Protein AF-A0A927XHZ3-F1 (afdb_monomer_lite)

Foldseek 3Di:
DDDDDDDDDPDCPCVPPDPPCSVVVVVVVVVVVVVVVVVVVVVVVVVVVVVVVVVVVVVVVVVVVVVVVVVVVVVVVVVVVVVVVVVVVVVVVVVVVVVVVVVVVVVVVVLVVLLVVLLLVLLVLLLVCVVPVVRDRDPVVSCVSSVPPDLVRNLVSNLVCCVPPPDAQDDGPNDHDHPVSSVSSNVVSVPPD

pLDDT: mean 86.85, std 10.17, range [47.56, 97.88]

Structure (mmCIF, N/CA/C/O backbone):
data_AF-A0A927XHZ3-F1
#
_entry.id   AF-A0A927XHZ3-F1
#
loop_
_atom_site.group_PDB
_atom_site.id
_atom_site.type_symbol
_atom_site.label_atom_id
_atom_site.label_alt_id
_atom_site.label_comp_id
_atom_site.label_asym_id
_atom_site.label_entity_id
_atom_site.label_seq_id
_atom_site.pdbx_PDB_ins_code
_atom_site.Cartn_x
_atom_site.Cartn_y
_atom_site.Cartn_z
_atom_site.occupancy
_atom_site.B_iso_or_equiv
_atom_site.auth_seq_id
_atom_site.auth_comp_id
_atom_site.auth_asym_id
_atom_site.auth_atom_id
_atom_site.pdbx_PDB_model_num
ATOM 1 N N . MET A 1 1 ? -35.228 -15.011 84.799 1.00 47.56 1 MET A N 1
ATOM 2 C CA . MET A 1 1 ? -35.648 -13.655 85.213 1.00 47.56 1 MET A CA 1
ATOM 3 C C . MET A 1 1 ? -36.237 -12.961 84.002 1.00 47.56 1 MET A C 1
ATOM 5 O O . MET A 1 1 ? -35.506 -12.732 83.046 1.00 47.56 1 MET A O 1
ATOM 9 N N . GLU A 1 2 ? -37.538 -12.682 84.014 1.00 53.16 2 GLU A N 1
ATOM 10 C CA . GLU A 1 2 ? -38.159 -11.828 82.998 1.00 53.16 2 GLU A CA 1
ATOM 11 C C . GLU A 1 2 ? -37.759 -10.372 83.256 1.00 53.16 2 GLU A C 1
ATOM 13 O O . GLU A 1 2 ? -37.825 -9.890 84.388 1.00 53.16 2 GLU A O 1
ATOM 18 N N . LYS A 1 3 ? -37.294 -9.673 82.216 1.00 71.00 3 LYS A N 1
ATOM 19 C CA . LYS A 1 3 ? -37.026 -8.235 82.298 1.00 71.00 3 LYS A CA 1
ATOM 20 C C . LYS A 1 3 ? -38.352 -7.489 82.167 1.00 71.00 3 LYS A C 1
ATOM 22 O O . LYS A 1 3 ? -39.050 -7.652 81.170 1.00 71.00 3 LYS A O 1
ATOM 27 N N . ILE A 1 4 ? -38.679 -6.674 83.164 1.00 67.12 4 ILE A N 1
ATOM 28 C CA . ILE A 1 4 ? -39.872 -5.823 83.156 1.00 67.12 4 ILE A CA 1
ATOM 29 C C . ILE A 1 4 ? -39.502 -4.485 82.518 1.00 67.12 4 ILE A C 1
ATOM 31 O O . ILE A 1 4 ? -38.544 -3.833 82.935 1.00 67.12 4 ILE A O 1
ATOM 35 N N . TYR A 1 5 ? -40.276 -4.078 81.516 1.00 71.31 5 TYR A N 1
ATOM 36 C CA . TYR A 1 5 ? -40.116 -2.808 80.818 1.00 71.31 5 TYR A CA 1
ATOM 37 C C . TYR A 1 5 ? -41.365 -1.957 81.034 1.00 71.31 5 TYR A C 1
ATOM 39 O O . TYR A 1 5 ? -42.481 -2.420 80.807 1.00 71.31 5 TYR A O 1
ATOM 47 N N . ASN A 1 6 ? -41.169 -0.714 81.472 1.00 74.31 6 ASN A N 1
ATOM 48 C CA . ASN A 1 6 ? -42.251 0.224 81.744 1.00 74.31 6 ASN A CA 1
ATOM 49 C C . ASN A 1 6 ? -42.345 1.247 80.614 1.00 74.31 6 ASN A C 1
ATOM 51 O O . ASN A 1 6 ? -41.350 1.879 80.260 1.00 74.31 6 ASN A O 1
ATOM 55 N N . PHE A 1 7 ? -43.551 1.441 80.089 1.00 70.38 7 PHE A N 1
ATOM 56 C CA . PHE A 1 7 ? -43.842 2.429 79.055 1.00 70.38 7 PHE A CA 1
ATOM 57 C C . PHE A 1 7 ? -44.763 3.499 79.629 1.00 70.38 7 PHE A C 1
ATOM 59 O O . PHE A 1 7 ? -45.698 3.189 80.368 1.00 70.38 7 PHE A O 1
ATOM 66 N N . ARG A 1 8 ? -44.491 4.763 79.298 1.00 70.19 8 ARG A N 1
ATOM 67 C CA . ARG A 1 8 ? -45.332 5.893 79.694 1.00 70.19 8 ARG A CA 1
ATOM 68 C C . ARG A 1 8 ? -46.129 6.343 78.482 1.00 70.19 8 ARG A C 1
ATOM 70 O O . ARG A 1 8 ? -45.547 6.816 77.509 1.00 70.19 8 ARG A O 1
ATOM 77 N N . ASP A 1 9 ? -47.439 6.173 78.554 1.00 69.06 9 ASP A N 1
ATOM 78 C CA . ASP A 1 9 ? -48.358 6.775 77.599 1.00 69.06 9 ASP A CA 1
ATOM 79 C C . ASP A 1 9 ? -48.443 8.278 77.885 1.00 69.06 9 ASP A C 1
ATOM 81 O O . ASP A 1 9 ? -48.529 8.685 79.044 1.00 69.06 9 ASP A O 1
ATOM 85 N N . LYS A 1 10 ? -48.323 9.102 76.846 1.00 64.88 10 LYS A N 1
ATOM 86 C CA . LYS A 1 10 ? -48.385 10.564 76.970 1.00 64.88 10 LYS A CA 1
ATOM 87 C C . LYS A 1 10 ? -49.771 11.126 76.653 1.00 64.88 10 LYS A C 1
ATOM 89 O O . LYS A 1 10 ? -50.009 12.270 77.018 1.00 64.88 10 LYS A O 1
ATOM 94 N N . ASN A 1 11 ? -50.644 10.355 75.997 1.00 66.56 11 ASN A N 1
ATOM 95 C CA . ASN A 1 11 ? -51.894 10.852 75.409 1.00 66.56 11 ASN A CA 1
ATOM 96 C C . ASN A 1 11 ? -53.112 9.961 75.728 1.00 66.56 11 ASN A C 1
ATOM 98 O O . ASN A 1 11 ? -54.070 9.970 74.960 1.00 66.56 11 ASN A O 1
ATOM 102 N N . ASP A 1 12 ? -53.060 9.150 76.790 1.00 66.62 12 ASP A N 1
ATOM 103 C CA . ASP A 1 12 ? -54.148 8.238 77.195 1.00 66.62 12 ASP A CA 1
ATOM 104 C C . ASP A 1 12 ? -54.653 7.297 76.073 1.00 66.62 12 ASP A C 1
ATOM 106 O O . ASP A 1 12 ? -55.757 6.750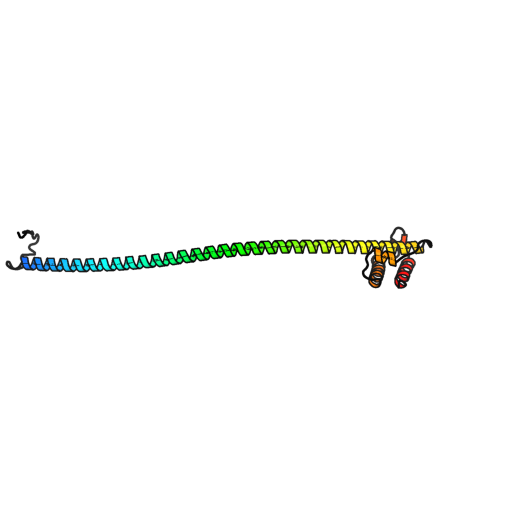 76.113 1.00 66.62 12 ASP A O 1
ATOM 110 N N . LEU A 1 13 ? -53.804 7.030 75.074 1.00 64.06 13 LEU A N 1
ATOM 111 C CA . LEU A 1 13 ? -54.074 6.142 73.939 1.00 64.06 13 LEU A CA 1
ATOM 112 C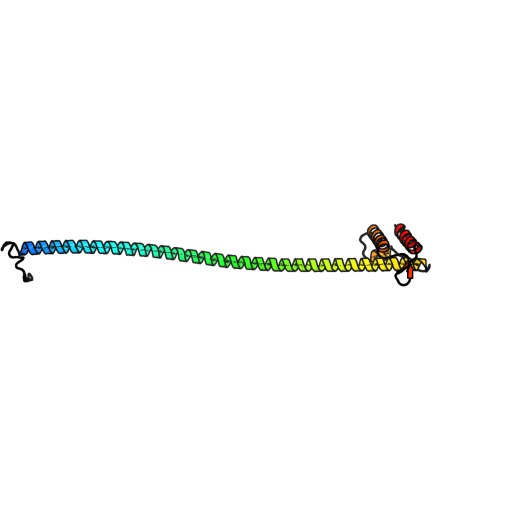 C . LEU A 1 13 ? -54.411 4.714 74.387 1.00 64.06 13 LEU A C 1
ATOM 114 O O . LEU A 1 13 ? -55.167 4.002 73.727 1.00 64.06 13 LEU A O 1
ATOM 118 N N . LEU A 1 14 ? -53.860 4.288 75.521 1.00 65.44 14 LEU A N 1
ATOM 119 C CA . LEU A 1 14 ? -54.095 2.981 76.116 1.00 65.44 14 LEU A CA 1
ATOM 120 C C . LEU A 1 14 ? -55.361 2.931 76.981 1.00 65.44 14 LEU A C 1
ATOM 122 O O . LEU A 1 14 ? -55.684 1.846 77.461 1.00 65.44 14 LEU A O 1
ATOM 126 N N . GLU A 1 15 ? -56.079 4.032 77.231 1.00 65.19 15 GLU A N 1
ATOM 127 C CA . GLU A 1 15 ? -57.334 3.996 78.008 1.00 65.19 15 GLU A CA 1
ATOM 128 C C . GLU A 1 15 ? -58.439 3.200 77.306 1.00 65.19 15 GLU A C 1
ATOM 130 O O . GLU A 1 15 ? -59.254 2.568 77.973 1.00 65.19 15 GLU A O 1
ATOM 135 N N . HIS A 1 16 ? -58.409 3.159 75.972 1.00 63.72 16 HIS A N 1
ATOM 136 C CA . HIS A 1 16 ? -59.427 2.514 75.138 1.00 63.72 16 HIS A CA 1
ATOM 137 C C . HIS A 1 16 ? -59.199 1.000 74.969 1.00 63.72 16 HIS A C 1
ATOM 139 O O . HIS A 1 16 ? -60.038 0.297 74.410 1.00 63.72 16 HIS A O 1
ATOM 145 N N . ILE A 1 17 ? -58.062 0.485 75.449 1.00 66.38 17 ILE A N 1
ATOM 146 C CA . ILE A 1 17 ? -57.703 -0.933 75.388 1.00 66.38 17 ILE A CA 1
ATOM 147 C C . ILE A 1 17 ? -57.951 -1.519 76.779 1.00 66.38 17 ILE A C 1
ATOM 149 O O . ILE A 1 17 ? -57.349 -1.098 77.759 1.00 66.38 17 ILE A O 1
ATOM 153 N N . ASP A 1 18 ? -58.873 -2.465 76.892 1.00 60.59 18 ASP A N 1
ATOM 154 C CA . ASP A 1 18 ? -59.422 -2.930 78.169 1.00 60.59 18 ASP A CA 1
ATOM 155 C C . ASP A 1 18 ? -58.355 -3.408 79.190 1.00 60.59 18 ASP A C 1
ATOM 157 O O . ASP A 1 18 ? -57.335 -4.013 78.829 1.00 60.59 18 ASP A O 1
ATOM 161 N N . LYS A 1 19 ? -58.586 -3.148 80.489 1.00 60.03 19 LYS A N 1
ATOM 162 C CA . LYS A 1 19 ? -57.584 -3.201 81.586 1.00 60.03 19 LYS A CA 1
ATOM 163 C C . LYS A 1 19 ? -56.891 -4.563 81.795 1.00 60.03 19 LYS A C 1
ATOM 165 O O . LYS A 1 19 ? -55.874 -4.605 82.480 1.00 60.03 19 LYS A O 1
ATOM 170 N N . GLY A 1 20 ? -57.380 -5.649 81.193 1.00 60.47 20 GLY A N 1
ATOM 171 C CA . GLY A 1 20 ? -56.795 -6.997 81.286 1.00 60.47 20 GLY A CA 1
ATOM 172 C C . GLY A 1 20 ? -56.027 -7.494 80.051 1.00 60.47 20 GLY A C 1
ATOM 173 O O . GLY A 1 20 ? -55.378 -8.532 80.139 1.00 60.47 20 GLY A O 1
ATOM 174 N N . LYS A 1 21 ? -56.080 -6.793 78.905 1.00 68.00 21 LYS A N 1
ATOM 175 C CA . LYS A 1 21 ? -55.494 -7.263 77.623 1.00 68.00 21 LYS A CA 1
ATOM 176 C C . LYS A 1 21 ? -54.435 -6.329 77.017 1.00 68.00 21 LYS A C 1
ATOM 178 O O . LYS A 1 21 ? -53.876 -6.630 75.966 1.00 68.00 21 LYS A O 1
ATOM 183 N N . LYS A 1 22 ? -54.098 -5.218 77.684 1.00 74.88 22 LYS A N 1
ATOM 184 C CA . LYS A 1 22 ? -53.125 -4.219 77.185 1.00 74.88 22 LYS A CA 1
ATOM 185 C C . LYS A 1 22 ? -51.764 -4.820 76.826 1.00 74.88 22 LYS A C 1
ATOM 187 O O . LYS A 1 22 ? -51.224 -4.524 75.767 1.00 74.88 22 LYS A O 1
ATOM 192 N N . SER A 1 23 ? -51.214 -5.684 77.680 1.00 75.12 23 SER A N 1
ATOM 193 C CA . SER A 1 23 ? -49.895 -6.284 77.443 1.00 75.12 23 SER A CA 1
ATOM 194 C C . SER A 1 23 ? -49.880 -7.278 76.281 1.00 75.12 23 SER A C 1
ATOM 196 O O . SER A 1 23 ? -48.875 -7.337 75.578 1.00 75.12 23 SER A O 1
ATOM 198 N N . SER A 1 24 ? -50.959 -8.041 76.057 1.00 78.62 24 SER A N 1
ATOM 199 C CA . SER A 1 24 ? -51.039 -8.938 74.895 1.00 78.62 24 SER A CA 1
ATOM 200 C C . SER A 1 24 ? -51.196 -8.136 73.607 1.00 78.62 24 SER A C 1
ATOM 202 O O . SER A 1 24 ? -50.471 -8.386 72.655 1.00 78.62 24 SER A O 1
ATOM 204 N N . TYR A 1 25 ? -52.036 -7.098 73.621 1.00 81.38 25 TYR A N 1
ATOM 205 C CA . TYR A 1 25 ? -52.216 -6.207 72.477 1.00 81.38 25 TYR A CA 1
ATOM 206 C C . TYR A 1 25 ? -50.916 -5.497 72.074 1.00 81.38 25 TYR A C 1
ATOM 208 O O . TYR A 1 25 ? -50.540 -5.496 70.906 1.00 81.38 25 TYR A O 1
ATOM 216 N N . ILE A 1 26 ? -50.188 -4.918 73.038 1.00 80.00 26 ILE A N 1
ATOM 217 C CA . ILE A 1 26 ? -48.908 -4.245 72.761 1.00 80.00 26 ILE A CA 1
ATOM 218 C C . ILE A 1 26 ? -47.878 -5.244 72.219 1.00 80.00 26 ILE A C 1
ATOM 220 O O . ILE A 1 26 ? -47.123 -4.904 71.311 1.00 80.00 26 ILE A O 1
ATOM 224 N N . ARG A 1 27 ? -47.853 -6.474 72.748 1.00 82.56 27 ARG A N 1
ATOM 225 C CA . ARG A 1 27 ? -46.970 -7.536 72.255 1.00 82.56 27 ARG A CA 1
ATOM 226 C C . ARG A 1 27 ? -47.283 -7.887 70.802 1.00 82.56 27 ARG A C 1
ATOM 228 O O . ARG A 1 27 ? -46.377 -7.823 69.981 1.00 82.56 27 ARG A O 1
ATOM 235 N N . GLU A 1 28 ? -48.544 -8.165 70.482 1.00 84.75 28 GLU A N 1
ATOM 236 C CA . GLU A 1 28 ? -48.985 -8.488 69.117 1.00 84.75 28 GLU A CA 1
ATOM 237 C C . GLU A 1 28 ? -48.708 -7.333 68.143 1.00 84.75 28 GLU A C 1
ATOM 239 O O . GLU A 1 28 ? -48.239 -7.553 67.026 1.00 84.75 28 GLU A O 1
ATOM 244 N N . ALA A 1 29 ? -48.921 -6.084 68.569 1.00 85.19 29 ALA A N 1
ATOM 245 C CA . ALA A 1 29 ? -48.623 -4.906 67.759 1.00 85.19 29 ALA A CA 1
ATOM 246 C C . ALA A 1 29 ? -47.115 -4.749 67.486 1.00 85.19 29 ALA A C 1
ATOM 248 O O . ALA A 1 29 ? -46.720 -4.450 66.357 1.00 85.19 29 ALA A O 1
ATOM 249 N N . LEU A 1 30 ? -46.265 -4.970 68.496 1.00 86.69 30 LEU A N 1
ATOM 250 C CA . LEU A 1 30 ? -44.808 -4.940 68.343 1.00 86.69 30 LEU A CA 1
ATOM 251 C C . LEU A 1 30 ? -44.309 -6.081 67.456 1.00 86.69 30 LEU A C 1
ATOM 253 O O . LEU A 1 30 ? -43.493 -5.836 66.571 1.00 86.69 30 LEU A O 1
ATOM 257 N N . GLU A 1 31 ? -44.804 -7.302 67.658 1.00 91.94 31 GLU A N 1
ATOM 258 C CA . GLU A 1 31 ? -44.484 -8.461 66.819 1.00 91.94 31 GLU A CA 1
ATOM 259 C C . GLU A 1 31 ? -44.860 -8.189 65.360 1.00 91.94 31 GLU A C 1
ATOM 261 O O . GLU A 1 31 ? -44.012 -8.308 64.476 1.00 91.94 31 GLU A O 1
ATOM 266 N N . THR A 1 32 ? -46.076 -7.691 65.120 1.00 91.88 32 THR A N 1
ATOM 267 C CA . THR A 1 32 ? -46.553 -7.322 63.781 1.00 91.88 32 THR A CA 1
ATOM 268 C C . THR A 1 32 ? -45.674 -6.244 63.148 1.00 91.88 32 THR A C 1
ATOM 270 O O . THR A 1 32 ? -45.263 -6.369 61.993 1.00 91.88 32 THR A O 1
ATOM 273 N N . LYS A 1 33 ? -45.336 -5.180 63.889 1.00 93.00 33 LYS A N 1
ATOM 274 C CA . LYS A 1 33 ? -44.483 -4.102 63.371 1.00 93.00 33 LYS A CA 1
ATOM 275 C C . LYS A 1 33 ? -43.074 -4.602 63.049 1.00 93.00 33 LYS A C 1
ATOM 277 O O . LYS A 1 33 ? -42.549 -4.282 61.985 1.00 93.00 33 LYS A O 1
ATOM 282 N N . LEU A 1 34 ? -42.490 -5.422 63.922 1.00 94.56 34 LEU A N 1
ATOM 283 C CA . LEU A 1 34 ? -41.180 -6.033 63.699 1.00 94.56 34 LEU A CA 1
ATOM 284 C C . LEU A 1 34 ? -41.187 -6.962 62.483 1.00 94.56 34 LEU A C 1
ATOM 286 O O . LEU A 1 34 ? -40.215 -6.975 61.730 1.00 94.56 34 LEU A O 1
ATOM 290 N N . GLU A 1 35 ? -42.256 -7.726 62.260 1.00 94.56 35 GLU A N 1
ATOM 291 C CA . GLU A 1 35 ? -42.398 -8.542 61.053 1.00 94.56 35 GLU A CA 1
ATOM 292 C C . GLU A 1 35 ? -42.499 -7.696 59.784 1.00 94.56 35 GLU A C 1
ATOM 294 O O . GLU A 1 35 ? -41.828 -8.001 58.795 1.00 94.56 35 GLU A O 1
ATOM 299 N N . ILE A 1 36 ? -43.301 -6.626 59.807 1.00 94.75 36 ILE A N 1
ATOM 300 C CA . ILE A 1 36 ? -43.423 -5.690 58.682 1.00 94.75 36 ILE A CA 1
ATOM 301 C C . ILE A 1 36 ? -42.057 -5.074 58.361 1.00 94.75 36 ILE A C 1
ATOM 303 O O . ILE A 1 36 ? -41.637 -5.089 57.204 1.00 94.75 36 ILE A O 1
ATOM 307 N N . ASP A 1 37 ? -41.333 -4.594 59.373 1.00 94.75 37 ASP A N 1
ATOM 308 C CA . ASP A 1 37 ? -40.029 -3.952 59.187 1.00 94.75 37 ASP A CA 1
ATOM 309 C C . ASP A 1 37 ? -38.966 -4.947 58.702 1.00 94.75 37 ASP A C 1
ATOM 311 O O . ASP A 1 37 ? -38.180 -4.622 57.810 1.00 94.75 37 ASP A O 1
ATOM 315 N N . LYS A 1 38 ? -38.977 -6.190 59.204 1.00 96.12 38 LYS A N 1
ATOM 316 C CA . LYS A 1 38 ? -38.111 -7.270 58.697 1.00 96.12 38 LYS A CA 1
ATOM 317 C C . LYS A 1 38 ? -38.381 -7.571 57.225 1.00 96.12 38 LYS A C 1
ATOM 319 O O . LYS A 1 38 ? -37.432 -7.677 56.450 1.00 96.12 38 LYS A O 1
ATOM 324 N N . LYS A 1 39 ? -39.653 -7.691 56.826 1.00 95.44 39 LYS A N 1
ATOM 325 C CA . LYS A 1 39 ? -40.042 -7.933 55.424 1.00 95.44 39 LYS A CA 1
ATOM 326 C C . LYS A 1 39 ? -39.630 -6.768 54.522 1.00 95.44 39 LYS A C 1
ATOM 328 O O . LYS A 1 39 ? -39.073 -6.995 53.447 1.00 95.44 39 LYS A O 1
ATOM 333 N N . ALA A 1 40 ? -39.841 -5.532 54.973 1.00 94.19 40 ALA A N 1
ATOM 334 C CA . ALA A 1 40 ? -39.425 -4.336 54.245 1.00 94.19 40 ALA A CA 1
ATOM 335 C C . ALA A 1 40 ? -37.899 -4.280 54.072 1.00 94.19 40 ALA A C 1
ATOM 337 O O . ALA A 1 40 ? -37.411 -4.037 52.968 1.00 94.19 40 ALA A O 1
ATOM 338 N N . TYR A 1 41 ? -37.140 -4.567 55.133 1.00 95.06 41 TYR A N 1
ATOM 339 C CA . TYR A 1 41 ? -35.680 -4.609 55.080 1.00 95.06 41 TYR A CA 1
ATOM 340 C C . TYR A 1 41 ? -35.165 -5.702 54.135 1.00 95.06 41 TYR A C 1
ATOM 342 O O . TYR A 1 41 ? -34.304 -5.425 53.302 1.00 95.06 41 TYR A O 1
ATOM 350 N N . ALA A 1 42 ? -35.723 -6.916 54.204 1.00 95.50 42 ALA A N 1
ATOM 351 C CA . ALA A 1 42 ? -35.366 -8.010 53.300 1.00 95.50 42 ALA A CA 1
ATOM 352 C C . ALA A 1 42 ? -35.610 -7.636 51.828 1.00 95.50 42 ALA A C 1
ATOM 354 O O . ALA A 1 42 ? -34.724 -7.824 50.997 1.00 95.50 42 ALA A O 1
ATOM 355 N N . SER A 1 43 ? -36.752 -7.006 51.535 1.00 95.19 43 SER A N 1
ATOM 356 C CA . SER A 1 43 ? -37.093 -6.541 50.181 1.00 95.19 43 SER A CA 1
ATOM 357 C C . SER A 1 43 ? -36.092 -5.499 49.664 1.00 95.19 43 SER A C 1
ATOM 359 O O . SER A 1 43 ? -35.650 -5.554 48.519 1.00 95.19 43 SER A O 1
ATOM 361 N N . GLN A 1 44 ? -35.674 -4.552 50.512 1.00 96.25 44 GLN A N 1
ATOM 362 C CA . GLN A 1 44 ? -34.645 -3.573 50.139 1.00 96.25 44 GLN A CA 1
ATOM 363 C C . GLN A 1 44 ? -33.286 -4.231 49.879 1.00 96.25 44 GLN A C 1
ATOM 365 O O . GLN A 1 44 ? -32.544 -3.796 48.995 1.00 96.25 44 GLN A O 1
ATOM 370 N N . LEU A 1 45 ? -32.941 -5.251 50.662 1.00 96.31 45 LEU A N 1
ATOM 371 C CA . LEU A 1 45 ? -31.676 -5.966 50.539 1.00 96.31 45 LEU A CA 1
ATOM 372 C C . LEU A 1 45 ? -31.627 -6.786 49.244 1.00 96.31 45 LEU A C 1
ATOM 374 O O . LEU A 1 45 ? -30.601 -6.789 48.565 1.00 96.31 45 LEU A O 1
ATOM 378 N N . GLU A 1 46 ? -32.751 -7.386 48.858 1.00 96.81 46 GLU A N 1
ATOM 379 C CA . GLU A 1 46 ? -32.922 -8.084 47.583 1.00 96.81 46 GLU A CA 1
ATOM 380 C C . GLU A 1 46 ? -32.748 -7.137 46.388 1.00 96.81 46 GLU A C 1
ATOM 382 O O . GLU A 1 46 ? -31.926 -7.403 45.511 1.00 96.81 46 GLU A O 1
ATOM 387 N N . ILE A 1 47 ? -33.410 -5.972 46.400 1.00 96.25 47 ILE A N 1
ATOM 388 C CA . ILE A 1 47 ? -33.250 -4.951 45.348 1.00 96.25 47 ILE A CA 1
ATOM 389 C C . ILE A 1 47 ? -31.782 -4.527 45.220 1.00 96.25 47 ILE A C 1
ATOM 391 O O . ILE A 1 47 ? -31.237 -4.477 44.116 1.00 96.25 47 ILE A O 1
ATOM 395 N N . LYS A 1 48 ? -31.112 -4.245 46.344 1.00 96.75 48 LYS A N 1
ATOM 396 C CA . LYS A 1 48 ? -29.689 -3.875 46.340 1.00 96.75 48 LYS A CA 1
ATOM 397 C C . LYS A 1 48 ? -28.809 -4.998 45.792 1.00 96.75 48 LYS A C 1
ATOM 399 O O . LYS A 1 48 ? -27.894 -4.719 45.023 1.00 96.75 48 LYS A O 1
ATOM 404 N N . SER A 1 49 ? -29.090 -6.250 46.150 1.00 97.00 49 SER A N 1
ATOM 405 C CA . SER A 1 49 ? -28.366 -7.415 45.633 1.00 97.00 49 SER A CA 1
ATOM 406 C C . SER A 1 49 ? -28.515 -7.543 44.113 1.00 97.00 49 SER A C 1
ATOM 408 O O . SER A 1 49 ? -27.516 -7.714 43.412 1.00 97.00 49 SER A O 1
ATOM 410 N N . GLN A 1 50 ? -29.731 -7.355 43.592 1.00 96.88 50 GLN A N 1
ATOM 411 C CA . GLN A 1 50 ? -30.007 -7.360 42.155 1.00 96.88 50 GLN A CA 1
ATOM 412 C C . GLN A 1 50 ? -29.222 -6.261 41.424 1.00 96.88 50 GLN A C 1
ATOM 414 O O . GLN A 1 50 ? -28.610 -6.515 40.388 1.00 96.88 50 GLN A O 1
ATOM 419 N N . ILE A 1 51 ? -29.192 -5.049 41.988 1.00 97.38 51 ILE A N 1
ATOM 420 C CA . ILE A 1 51 ? -28.441 -3.915 41.434 1.00 97.38 51 ILE A CA 1
ATOM 421 C C . ILE A 1 51 ? -26.941 -4.228 41.384 1.00 97.38 51 ILE A C 1
ATOM 423 O O . ILE A 1 51 ? -26.310 -4.022 40.349 1.00 97.38 51 ILE A O 1
ATOM 427 N N . ILE A 1 52 ? -26.369 -4.761 42.469 1.00 97.06 52 ILE A N 1
ATOM 428 C CA . ILE A 1 52 ? -24.950 -5.146 42.518 1.00 97.06 52 ILE A CA 1
ATOM 429 C C . ILE A 1 52 ? -24.643 -6.211 41.463 1.00 97.06 52 ILE A C 1
ATOM 431 O O . ILE A 1 52 ? -23.639 -6.104 40.762 1.00 97.06 52 ILE A O 1
ATOM 435 N N . LYS A 1 53 ? -25.514 -7.216 41.318 1.00 97.62 53 LYS A N 1
ATOM 436 C CA . LYS A 1 53 ? -25.351 -8.270 40.311 1.00 97.62 53 LYS A CA 1
ATOM 437 C C . LYS A 1 53 ? -25.352 -7.699 38.891 1.00 97.62 53 LYS A C 1
ATOM 439 O O . LYS A 1 53 ? -24.478 -8.056 38.108 1.00 97.62 53 LYS A O 1
ATOM 444 N N . ASN A 1 54 ? -26.275 -6.785 38.590 1.00 97.69 54 ASN A N 1
ATOM 445 C CA . ASN A 1 54 ? -26.335 -6.123 37.287 1.00 97.69 54 ASN A CA 1
ATOM 446 C C . ASN A 1 54 ? -25.072 -5.298 37.009 1.00 97.69 54 ASN A C 1
ATOM 448 O O . ASN A 1 54 ? -24.501 -5.404 35.929 1.00 97.69 54 ASN A O 1
ATOM 452 N N . TYR A 1 55 ? -24.599 -4.509 37.979 1.00 97.88 55 TYR A N 1
ATOM 453 C CA . TYR A 1 55 ? -23.368 -3.736 37.795 1.00 97.88 55 TYR A CA 1
ATOM 454 C C . TYR A 1 55 ? -22.144 -4.622 37.610 1.00 97.88 55 TYR A C 1
ATOM 456 O O . TYR A 1 55 ? -21.299 -4.304 36.781 1.00 97.88 55 TYR A O 1
ATOM 464 N N . LYS A 1 56 ? -22.058 -5.738 38.339 1.00 97.75 56 LYS A N 1
ATOM 465 C CA . LYS A 1 56 ? -20.976 -6.703 38.153 1.00 97.75 56 LYS A CA 1
ATOM 466 C C . LYS A 1 56 ? -20.961 -7.252 36.726 1.00 97.75 56 LYS A C 1
ATOM 468 O O . LYS A 1 56 ? -19.917 -7.237 36.097 1.00 97.75 56 LYS A O 1
ATOM 473 N N . GLN A 1 57 ? -22.118 -7.653 36.206 1.00 97.44 57 GLN A N 1
ATOM 474 C CA . GLN A 1 57 ? -22.211 -8.157 34.838 1.00 97.44 57 GLN A CA 1
ATOM 475 C C . GLN A 1 57 ? -21.809 -7.099 33.800 1.00 97.44 57 GLN A C 1
ATOM 477 O O . GLN A 1 57 ? -21.051 -7.399 32.887 1.00 97.44 57 GLN A O 1
ATOM 482 N N . ASN A 1 58 ? -22.225 -5.844 33.989 1.00 97.44 58 ASN A N 1
ATOM 483 C CA . ASN A 1 58 ? -21.802 -4.753 33.110 1.00 97.44 58 ASN A CA 1
ATOM 484 C C . ASN A 1 58 ? -20.282 -4.518 33.154 1.00 97.44 58 ASN A C 1
ATOM 486 O O . ASN A 1 58 ? -19.696 -4.167 32.135 1.00 97.44 58 ASN A O 1
ATOM 490 N N . ILE A 1 59 ? -19.646 -4.671 34.322 1.00 97.56 59 ILE A N 1
ATOM 491 C CA . ILE A 1 59 ? -18.185 -4.570 34.454 1.00 97.56 59 ILE A CA 1
ATOM 492 C C . ILE A 1 59 ? -17.515 -5.696 33.664 1.00 97.56 59 ILE A C 1
ATOM 494 O O . ILE A 1 59 ? -16.639 -5.403 32.856 1.00 97.56 59 ILE A O 1
ATOM 498 N N . ASP A 1 60 ? -17.971 -6.939 33.839 1.00 97.31 60 ASP A N 1
ATOM 499 C CA . ASP A 1 60 ? -17.433 -8.103 33.126 1.00 97.31 60 ASP A CA 1
ATOM 500 C C . ASP A 1 60 ? -17.547 -7.915 31.592 1.00 97.31 60 ASP A C 1
ATOM 502 O O . ASP A 1 60 ? -16.600 -8.178 30.847 1.00 97.31 60 ASP A O 1
ATOM 506 N N . ASP A 1 61 ? -18.677 -7.379 31.112 1.00 97.44 61 ASP A N 1
ATOM 507 C CA . ASP A 1 61 ? -18.884 -7.074 29.691 1.00 97.44 61 ASP A CA 1
ATOM 508 C C . ASP A 1 61 ? -17.918 -5.984 29.193 1.00 97.44 61 ASP A C 1
ATOM 510 O O . ASP A 1 61 ? -17.306 -6.124 28.130 1.00 97.44 61 ASP A O 1
ATOM 514 N N . ILE A 1 62 ? -17.745 -4.899 29.960 1.00 97.69 62 ILE A N 1
ATOM 515 C CA . ILE A 1 62 ? -16.818 -3.804 29.627 1.00 97.69 62 ILE A CA 1
ATOM 516 C C . ILE A 1 62 ? -15.373 -4.310 29.566 1.00 97.69 62 ILE A C 1
ATOM 518 O O . ILE A 1 62 ? -14.644 -3.954 28.638 1.00 97.69 62 ILE A O 1
ATOM 522 N N . GLU A 1 63 ? -14.952 -5.153 30.509 1.00 97.38 63 GLU A N 1
ATOM 523 C CA . GLU A 1 63 ? -13.624 -5.775 30.494 1.00 97.38 63 GLU A CA 1
ATOM 524 C C . GLU A 1 63 ? -13.420 -6.624 29.230 1.00 97.38 63 GLU A C 1
ATOM 526 O O . GLU A 1 63 ? -12.374 -6.533 28.579 1.00 97.38 63 GLU A O 1
ATOM 531 N N . GLY A 1 64 ? -14.447 -7.373 28.814 1.00 97.88 64 GLY A N 1
ATOM 532 C CA . GLY A 1 64 ? -14.451 -8.103 27.546 1.00 97.88 64 GLY A CA 1
ATOM 533 C C . GLY A 1 64 ? -14.238 -7.191 26.331 1.00 97.88 64 GLY A C 1
ATOM 534 O O . GLY A 1 64 ? -13.379 -7.469 25.488 1.00 97.88 64 GLY A O 1
ATOM 535 N N . TYR A 1 65 ? -14.955 -6.066 26.264 1.00 97.69 65 TYR A N 1
ATOM 536 C CA . TYR A 1 65 ? -14.779 -5.073 25.197 1.00 97.69 65 TYR A CA 1
ATOM 537 C C . TYR A 1 65 ? -13.375 -4.461 25.187 1.00 97.69 65 TYR A C 1
ATOM 539 O O . TYR A 1 65 ? -12.781 -4.315 24.118 1.00 97.69 65 TYR A O 1
ATOM 547 N N . ILE A 1 66 ? -12.813 -4.143 26.356 1.00 97.62 66 ILE A N 1
ATOM 548 C CA . ILE A 1 66 ? -11.445 -3.617 26.468 1.00 97.62 66 ILE A CA 1
ATOM 549 C C . ILE A 1 66 ? -10.440 -4.620 25.887 1.00 97.62 66 ILE A C 1
ATOM 551 O O . ILE A 1 66 ? -9.581 -4.240 25.089 1.00 97.62 66 ILE A O 1
ATOM 555 N N . HIS A 1 67 ? -10.566 -5.907 26.220 1.00 96.75 67 HIS A N 1
ATOM 556 C CA . HIS A 1 67 ? -9.699 -6.946 25.662 1.00 96.75 67 HIS A CA 1
ATOM 557 C C . HIS A 1 67 ? -9.814 -7.070 24.137 1.00 96.75 67 HIS A C 1
ATOM 559 O O . HIS A 1 67 ? -8.796 -7.241 23.460 1.00 96.75 67 HIS A O 1
ATOM 565 N N . MET A 1 68 ? -11.023 -6.958 23.580 1.00 97.44 68 MET A N 1
ATOM 566 C CA . MET A 1 68 ? -11.215 -6.949 22.127 1.00 97.44 68 MET A CA 1
ATOM 567 C C . MET A 1 68 ? -10.519 -5.756 21.466 1.00 97.44 68 MET A C 1
ATOM 569 O O . MET A 1 68 ? -9.780 -5.950 20.501 1.00 97.44 68 MET A O 1
ATOM 573 N N . LEU A 1 69 ? -10.680 -4.550 22.020 1.00 97.25 69 LEU A N 1
ATOM 574 C CA . LEU A 1 69 ? -10.052 -3.3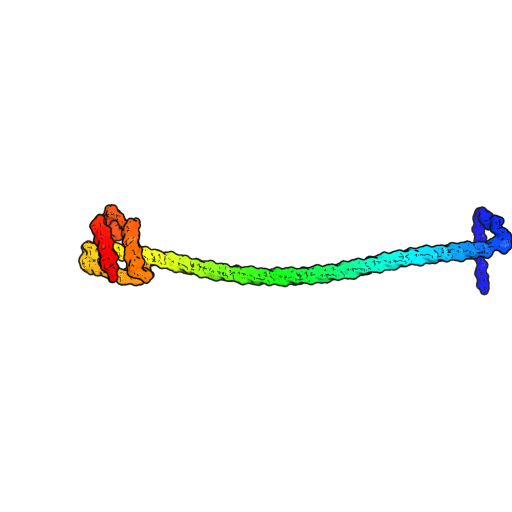34 21.493 1.00 97.25 69 LEU A CA 1
ATOM 575 C C . LEU A 1 69 ? -8.520 -3.422 21.496 1.00 97.25 69 LEU A C 1
ATOM 577 O O . LEU A 1 69 ? -7.882 -3.041 20.516 1.00 97.25 69 LEU A O 1
ATOM 581 N N . TYR A 1 70 ? -7.918 -3.989 22.546 1.00 96.81 70 TYR A N 1
ATOM 582 C CA . TYR A 1 70 ? -6.471 -4.231 22.576 1.00 96.81 70 TYR A CA 1
ATOM 583 C C . TYR A 1 70 ? -6.005 -5.174 21.459 1.00 96.81 70 TYR A C 1
ATOM 585 O O . TYR A 1 70 ? -4.963 -4.947 20.842 1.00 96.81 70 TYR A O 1
ATOM 593 N N . ASN A 1 71 ? -6.770 -6.228 21.165 1.00 97.06 71 ASN A N 1
ATOM 594 C CA . ASN A 1 71 ? -6.439 -7.143 20.072 1.00 97.06 71 ASN A CA 1
ATOM 595 C C . ASN A 1 71 ? -6.548 -6.461 18.702 1.00 97.06 71 ASN A C 1
ATOM 597 O O . ASN A 1 71 ? -5.689 -6.671 17.844 1.00 97.06 71 ASN A O 1
ATOM 601 N N . GLU A 1 72 ? -7.570 -5.630 18.495 1.00 96.62 72 GLU A N 1
ATOM 602 C CA . GLU A 1 72 ? -7.717 -4.840 17.270 1.00 96.62 72 GLU A CA 1
ATOM 603 C C . GLU A 1 72 ? -6.569 -3.844 17.092 1.00 96.62 72 GLU A C 1
ATOM 605 O O . GLU A 1 72 ? -5.998 -3.768 16.003 1.00 96.62 72 GLU A O 1
ATOM 610 N N . GLN A 1 73 ? -6.165 -3.151 18.161 1.00 96.94 73 GLN A N 1
ATOM 611 C CA . GLN A 1 73 ? -5.014 -2.250 18.134 1.00 96.94 73 GLN A CA 1
ATOM 612 C C . GLN A 1 73 ? -3.736 -2.989 17.707 1.00 96.94 73 GLN A C 1
ATOM 614 O O . GLN A 1 73 ? -3.062 -2.560 16.770 1.00 96.94 73 GLN A O 1
ATOM 619 N N . ASN A 1 74 ? -3.445 -4.140 18.318 1.00 96.31 74 ASN A N 1
ATOM 620 C CA . ASN A 1 74 ? -2.275 -4.953 17.966 1.00 96.31 74 ASN A CA 1
ATOM 621 C C . ASN A 1 74 ? -2.307 -5.420 16.498 1.00 96.31 74 ASN A C 1
ATOM 623 O O . ASN A 1 74 ? -1.277 -5.470 15.821 1.00 96.31 74 ASN A O 1
ATOM 627 N N . ASN A 1 75 ? -3.489 -5.770 15.983 1.00 97.00 75 ASN A N 1
ATOM 628 C CA . ASN A 1 75 ? -3.652 -6.149 14.580 1.00 97.00 75 ASN A CA 1
ATOM 629 C C . ASN A 1 75 ? -3.405 -4.964 13.636 1.00 97.00 75 ASN A C 1
ATOM 631 O O . ASN A 1 75 ? -2.762 -5.136 12.598 1.00 97.00 75 ASN A O 1
ATOM 635 N N . MET A 1 76 ? -3.871 -3.767 14.000 1.00 95.69 76 MET A N 1
ATOM 636 C CA . MET A 1 76 ? -3.644 -2.540 13.233 1.00 95.69 76 MET A CA 1
ATOM 637 C C . MET A 1 76 ? -2.166 -2.139 13.209 1.00 95.69 76 MET A C 1
ATOM 639 O O . MET A 1 76 ? -1.658 -1.764 12.151 1.00 95.69 76 MET A O 1
ATOM 643 N N . GLU A 1 77 ? -1.448 -2.284 14.324 1.00 95.69 77 GLU A N 1
ATOM 644 C CA . GLU A 1 77 ? 0.001 -2.050 14.389 1.00 95.69 77 GLU A CA 1
ATOM 645 C C . GLU A 1 77 ? 0.760 -2.990 13.437 1.00 95.69 77 GLU A C 1
ATOM 647 O O . GLU A 1 77 ? 1.523 -2.532 12.584 1.00 95.69 77 GLU A O 1
ATOM 652 N N . ARG A 1 78 ? 0.458 -4.296 13.470 1.00 95.56 78 ARG A N 1
ATOM 653 C CA . ARG A 1 78 ? 1.047 -5.280 12.539 1.00 95.56 78 ARG A CA 1
ATOM 654 C C . ARG A 1 78 ? 0.713 -4.993 11.076 1.00 95.56 78 ARG A C 1
ATOM 656 O O . ARG A 1 78 ? 1.535 -5.220 10.185 1.00 95.56 78 ARG A O 1
ATOM 663 N N . LEU A 1 79 ? -0.510 -4.544 10.794 1.00 95.75 79 LEU A N 1
ATOM 664 C CA . LEU A 1 79 ? -0.911 -4.168 9.439 1.00 95.75 79 LEU A CA 1
ATOM 665 C C . LEU A 1 79 ? -0.106 -2.957 8.955 1.00 95.75 79 LEU A C 1
ATOM 667 O O . LEU A 1 79 ? 0.392 -2.970 7.829 1.00 95.75 79 LEU A O 1
ATOM 671 N N . SER A 1 80 ? 0.060 -1.952 9.816 1.00 94.94 80 SER A N 1
ATOM 672 C CA . SER A 1 80 ? 0.862 -0.759 9.544 1.00 94.94 80 SER A CA 1
ATOM 673 C C . SER A 1 80 ? 2.308 -1.123 9.204 1.00 94.94 80 SER A C 1
ATOM 675 O O . SER A 1 80 ? 2.801 -0.743 8.141 1.00 94.94 80 SER A O 1
ATOM 677 N N . GLU A 1 81 ? 2.968 -1.947 10.025 1.00 95.19 81 GLU A N 1
ATOM 678 C CA . GLU A 1 81 ? 4.341 -2.410 9.769 1.00 95.19 81 GLU A CA 1
ATOM 679 C C . GLU A 1 81 ? 4.479 -3.111 8.408 1.00 95.19 81 GLU A C 1
ATOM 681 O O . GLU A 1 81 ? 5.407 -2.841 7.638 1.00 95.19 81 GLU A O 1
ATOM 686 N N . ASN A 1 82 ? 3.523 -3.981 8.069 1.00 96.00 82 ASN A N 1
ATOM 687 C CA . ASN A 1 82 ? 3.505 -4.667 6.779 1.00 96.00 82 ASN A CA 1
ATOM 688 C C . ASN A 1 82 ? 3.338 -3.698 5.600 1.00 96.00 82 ASN A C 1
ATOM 690 O O . ASN A 1 82 ? 3.988 -3.881 4.566 1.00 96.00 82 ASN A O 1
ATOM 694 N N . LEU A 1 83 ? 2.484 -2.680 5.735 1.00 93.31 83 LEU A N 1
ATOM 695 C CA . LEU A 1 83 ? 2.294 -1.651 4.712 1.00 93.31 83 LEU A CA 1
ATOM 696 C C . LEU A 1 83 ? 3.550 -0.794 4.539 1.00 93.31 83 LEU A C 1
ATOM 698 O O . LEU A 1 83 ? 3.965 -0.561 3.405 1.00 93.31 83 LEU A O 1
ATOM 702 N N . TYR A 1 84 ? 4.205 -0.403 5.635 1.00 93.94 84 TYR A N 1
ATOM 703 C CA . TYR A 1 84 ? 5.482 0.312 5.590 1.00 93.94 84 TYR A CA 1
ATOM 704 C C . TYR A 1 84 ? 6.568 -0.490 4.869 1.00 93.94 84 TYR A C 1
ATOM 706 O O . TYR A 1 84 ? 7.295 0.060 4.037 1.00 93.94 84 TYR A O 1
ATOM 714 N N . ARG A 1 85 ? 6.665 -1.801 5.128 1.00 93.38 85 ARG A N 1
ATOM 715 C CA . ARG A 1 85 ? 7.616 -2.668 4.419 1.00 93.38 85 ARG A CA 1
ATOM 716 C C . ARG A 1 85 ? 7.331 -2.708 2.916 1.00 93.38 85 ARG A C 1
ATOM 718 O O . ARG A 1 85 ? 8.247 -2.467 2.133 1.00 93.38 85 ARG A O 1
ATOM 725 N N . LYS A 1 86 ? 6.073 -2.938 2.521 1.00 93.06 86 LYS A N 1
ATOM 726 C CA . LYS A 1 86 ? 5.667 -2.955 1.103 1.00 93.06 86 LYS A CA 1
ATOM 727 C C . LYS A 1 86 ? 5.936 -1.621 0.408 1.00 93.06 86 LYS A C 1
ATOM 729 O O . LYS A 1 86 ? 6.387 -1.595 -0.731 1.00 93.06 86 LYS A O 1
ATOM 734 N N . LEU A 1 87 ? 5.691 -0.505 1.094 1.00 92.88 87 LEU A N 1
ATOM 735 C CA . LEU A 1 87 ? 5.976 0.822 0.555 1.00 92.88 87 LEU A CA 1
ATOM 736 C C . LEU A 1 87 ? 7.473 0.994 0.262 1.00 92.88 87 LEU A C 1
ATOM 738 O O . LEU A 1 87 ? 7.839 1.462 -0.813 1.00 92.88 87 LEU A O 1
ATOM 742 N N . ASN A 1 88 ? 8.338 0.576 1.188 1.00 92.56 88 ASN A N 1
ATOM 743 C CA . ASN A 1 88 ? 9.786 0.647 1.002 1.00 92.56 88 ASN A CA 1
ATOM 744 C C . ASN A 1 88 ? 10.288 -0.245 -0.143 1.00 92.56 88 ASN A C 1
ATOM 746 O O . ASN A 1 88 ? 11.227 0.137 -0.841 1.00 92.56 88 ASN A O 1
ATOM 750 N N . GLU A 1 89 ? 9.684 -1.417 -0.348 1.00 93.69 89 GLU A N 1
ATOM 751 C CA . GLU A 1 89 ? 9.971 -2.283 -1.501 1.00 93.69 89 GLU A CA 1
ATOM 752 C C . GLU A 1 89 ? 9.602 -1.578 -2.814 1.00 93.69 89 GLU A C 1
ATOM 754 O O . GLU 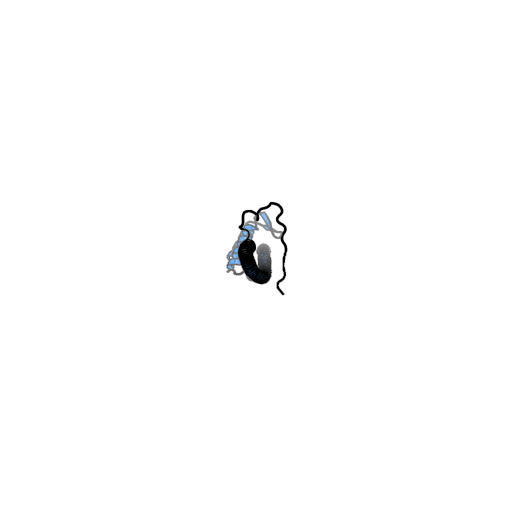A 1 89 ? 10.463 -1.411 -3.678 1.00 93.69 89 GLU A O 1
ATOM 759 N N . ASN A 1 90 ? 8.387 -1.031 -2.906 1.00 91.62 90 ASN A N 1
ATOM 760 C CA . ASN A 1 90 ? 7.931 -0.292 -4.087 1.00 91.62 90 ASN A CA 1
ATOM 761 C C . ASN A 1 90 ? 8.810 0.933 -4.399 1.00 91.62 90 ASN A C 1
ATOM 763 O O . ASN A 1 90 ? 9.096 1.215 -5.562 1.00 91.62 90 ASN A O 1
ATOM 767 N N . ILE A 1 91 ? 9.268 1.666 -3.377 1.00 87.25 91 ILE A N 1
ATOM 768 C CA . ILE A 1 91 ? 10.177 2.810 -3.558 1.00 87.25 91 ILE A CA 1
ATOM 769 C C . ILE A 1 91 ? 11.511 2.358 -4.172 1.00 87.25 91 ILE A C 1
ATOM 771 O O . ILE A 1 91 ? 12.036 3.022 -5.070 1.00 87.25 91 ILE A O 1
ATOM 775 N N . LYS A 1 92 ? 12.066 1.225 -3.723 1.00 90.12 92 LYS A N 1
ATOM 776 C CA . LYS A 1 92 ? 13.308 0.672 -4.287 1.00 90.12 92 LYS A CA 1
ATOM 777 C C . LYS A 1 92 ? 13.126 0.256 -5.744 1.00 90.12 92 LYS A C 1
ATOM 779 O O . LYS A 1 92 ? 13.967 0.598 -6.574 1.00 90.12 92 LYS A O 1
ATOM 784 N N . GLU A 1 93 ? 12.031 -0.432 -6.056 1.00 87.25 93 GLU A N 1
ATOM 785 C CA . GLU A 1 93 ? 11.700 -0.826 -7.430 1.00 87.25 93 GLU A CA 1
ATOM 786 C C . GLU A 1 93 ? 11.549 0.394 -8.342 1.00 87.25 93 GLU A C 1
ATOM 788 O O . GLU A 1 93 ? 12.148 0.443 -9.418 1.00 87.25 93 GLU A O 1
ATOM 793 N N . TYR A 1 94 ? 10.838 1.426 -7.880 1.00 91.69 94 TYR A N 1
ATOM 794 C CA . TYR A 1 94 ? 10.697 2.683 -8.609 1.00 91.69 94 TYR A CA 1
ATOM 795 C C . TYR A 1 94 ? 12.055 3.321 -8.927 1.00 91.69 94 TYR A C 1
ATOM 797 O O . TYR A 1 94 ? 12.310 3.699 -10.072 1.00 91.69 94 TYR A O 1
ATOM 805 N N . HIS A 1 95 ? 12.957 3.411 -7.944 1.00 86.00 95 HIS A N 1
ATOM 806 C CA . HIS A 1 95 ? 14.295 3.956 -8.169 1.00 86.00 95 HIS A CA 1
ATOM 807 C C . HIS A 1 95 ? 15.100 3.141 -9.185 1.00 86.00 95 HIS A C 1
ATOM 809 O O . HIS A 1 95 ? 15.772 3.728 -10.034 1.00 86.00 95 HIS A O 1
ATOM 815 N N . MET A 1 96 ? 15.011 1.811 -9.136 1.00 87.81 96 MET A N 1
ATOM 816 C CA . MET A 1 96 ? 15.685 0.936 -10.095 1.00 87.81 96 MET A CA 1
ATOM 817 C C . MET A 1 96 ? 15.159 1.155 -11.519 1.00 87.81 96 MET A C 1
ATOM 819 O O . MET A 1 96 ? 15.949 1.332 -12.446 1.00 87.81 96 MET A O 1
ATOM 823 N N . ILE A 1 97 ? 13.836 1.207 -11.692 1.00 84.75 97 ILE A N 1
ATOM 824 C CA . ILE A 1 97 ? 13.204 1.464 -12.994 1.00 84.75 97 ILE A CA 1
ATOM 825 C C . ILE A 1 97 ? 13.612 2.841 -13.522 1.00 84.75 97 ILE A C 1
ATOM 827 O O . ILE A 1 97 ? 14.005 2.964 -14.682 1.00 84.75 97 ILE A O 1
ATOM 831 N N . LYS A 1 98 ? 13.586 3.870 -12.667 1.00 86.69 98 LYS A N 1
ATOM 832 C CA . LYS A 1 98 ? 13.994 5.228 -13.039 1.00 86.69 98 LYS A CA 1
ATOM 833 C C . LYS A 1 98 ? 15.436 5.264 -13.554 1.00 86.69 98 LYS A C 1
ATOM 835 O O . LYS A 1 98 ? 15.684 5.831 -14.613 1.00 86.69 98 LYS A O 1
ATOM 840 N N . GLN A 1 99 ? 16.366 4.604 -12.864 1.00 85.44 99 GLN A N 1
ATOM 841 C CA . GLN A 1 99 ? 17.764 4.523 -13.302 1.00 85.44 99 GLN A CA 1
ATOM 842 C C . GLN A 1 99 ? 17.926 3.793 -14.640 1.00 85.44 99 GLN A C 1
ATOM 844 O O . GLN A 1 99 ? 18.773 4.170 -15.449 1.00 85.44 99 GLN A O 1
ATOM 849 N N . LEU A 1 100 ? 17.141 2.741 -14.889 1.00 81.94 100 LEU A N 1
ATOM 850 C CA . LEU A 1 100 ? 17.171 2.026 -16.167 1.00 81.94 100 LEU A CA 1
ATOM 851 C C . LEU A 1 100 ? 16.653 2.897 -17.316 1.00 81.94 100 LEU A C 1
ATOM 853 O O . LEU A 1 100 ? 17.254 2.894 -18.388 1.00 81.94 100 LEU A O 1
ATOM 857 N N . LEU A 1 101 ? 15.588 3.668 -17.085 1.00 76.44 101 LEU A N 1
ATOM 858 C CA . LEU A 1 101 ? 15.057 4.617 -18.065 1.00 76.44 101 LEU A CA 1
ATOM 859 C C . LEU A 1 101 ? 16.055 5.736 -18.369 1.00 76.44 101 LEU A C 1
ATOM 861 O O . LEU A 1 101 ? 16.320 6.006 -19.534 1.00 76.44 101 LEU A O 1
ATOM 865 N N . GLU A 1 102 ? 16.668 6.335 -17.346 1.00 79.94 102 GLU A N 1
ATOM 866 C CA . GLU A 1 102 ? 17.703 7.363 -17.528 1.00 79.94 102 GLU A CA 1
ATOM 867 C C . GLU A 1 102 ? 18.904 6.822 -18.316 1.00 79.94 102 GLU A C 1
ATOM 869 O O . GLU A 1 102 ? 19.383 7.468 -19.246 1.00 79.94 102 GLU A O 1
ATOM 874 N N . LYS A 1 103 ? 19.368 5.603 -18.003 1.00 78.00 103 LYS A N 1
ATOM 875 C CA . LYS A 1 103 ? 20.432 4.943 -18.774 1.00 78.00 103 LYS A CA 1
ATOM 876 C C . LYS A 1 103 ? 20.027 4.707 -20.224 1.00 78.00 103 LYS A C 1
ATOM 878 O O . LYS A 1 103 ? 20.843 4.940 -21.108 1.00 78.00 103 LYS A O 1
ATOM 883 N N . LYS A 1 104 ? 18.799 4.243 -20.466 1.00 77.88 104 LYS A N 1
ATOM 884 C CA . LYS A 1 104 ? 18.289 4.002 -21.818 1.00 77.88 104 LYS A CA 1
ATOM 885 C C . LYS A 1 104 ? 18.235 5.301 -22.624 1.00 77.88 104 LYS A C 1
ATOM 887 O O . LYS A 1 104 ? 18.785 5.328 -23.718 1.00 77.88 104 LYS A O 1
ATOM 892 N N . ASN A 1 105 ? 17.660 6.362 -22.059 1.00 72.50 105 ASN A N 1
ATOM 893 C CA . ASN A 1 105 ? 17.571 7.667 -22.715 1.00 72.50 105 ASN A CA 1
ATOM 894 C C . ASN A 1 105 ? 18.966 8.217 -23.036 1.00 72.50 105 ASN A C 1
ATOM 896 O O . ASN A 1 105 ? 19.215 8.623 -24.159 1.00 72.50 105 ASN A O 1
ATOM 900 N N . ASN A 1 106 ? 19.918 8.120 -22.101 1.00 76.25 106 ASN A N 1
ATOM 901 C CA . ASN A 1 106 ? 21.294 8.556 -22.349 1.00 76.25 106 ASN A CA 1
ATOM 902 C C . ASN A 1 106 ? 21.982 7.760 -23.474 1.00 76.25 106 ASN A C 1
ATOM 904 O O . ASN A 1 106 ? 22.820 8.308 -24.187 1.00 76.25 106 ASN A O 1
ATOM 908 N N . ILE A 1 107 ? 21.682 6.463 -23.614 1.00 71.12 107 ILE A N 1
ATOM 909 C CA . ILE A 1 107 ? 22.211 5.631 -24.705 1.00 71.12 107 ILE A CA 1
ATOM 910 C C . ILE A 1 107 ? 21.564 6.024 -26.037 1.00 71.12 107 ILE A C 1
ATOM 912 O O . ILE A 1 107 ? 22.286 6.129 -27.025 1.00 71.12 107 ILE A O 1
ATOM 916 N N . GLU A 1 108 ? 20.250 6.263 -26.062 1.00 69.75 108 GLU A N 1
ATOM 917 C CA . GLU A 1 108 ? 19.532 6.745 -27.251 1.00 69.75 108 GLU A CA 1
ATOM 918 C C . GLU A 1 108 ? 20.055 8.125 -27.683 1.00 69.75 108 GLU A C 1
ATOM 920 O O . GLU A 1 108 ? 20.471 8.273 -28.826 1.00 69.75 108 GLU A O 1
ATOM 925 N N . ASP A 1 109 ? 20.211 9.078 -26.760 1.00 75.62 109 ASP A N 1
ATOM 926 C CA . ASP A 1 109 ? 20.769 10.408 -27.046 1.00 75.62 109 ASP A CA 1
ATOM 927 C C . ASP A 1 109 ? 22.209 10.332 -27.587 1.00 75.62 109 ASP A C 1
ATOM 929 O O . ASP A 1 109 ? 22.598 11.056 -28.510 1.00 75.62 109 ASP A O 1
ATOM 933 N N . GLN A 1 110 ? 23.038 9.445 -27.023 1.00 75.00 110 GLN A N 1
ATOM 934 C CA . GLN A 1 110 ? 24.399 9.221 -27.519 1.00 75.00 110 GLN A CA 1
ATOM 935 C C . GLN A 1 110 ? 24.417 8.543 -28.889 1.00 75.00 110 GLN A C 1
ATOM 937 O O . GLN A 1 110 ? 25.306 8.836 -29.692 1.00 75.00 110 GLN A O 1
ATOM 942 N N . GLN A 1 111 ? 23.483 7.631 -29.149 1.00 75.19 111 GLN A N 1
ATOM 943 C CA . GLN A 1 111 ? 23.343 6.979 -30.442 1.00 75.19 111 GLN A CA 1
ATOM 944 C C . GLN A 1 111 ? 22.897 7.988 -31.502 1.00 75.19 111 GLN A C 1
ATOM 946 O O . GLN A 1 111 ? 23.574 8.100 -32.520 1.00 75.19 111 GLN A O 1
ATOM 951 N N . ASP A 1 112 ? 21.864 8.784 -31.233 1.00 80.31 112 ASP A N 1
ATOM 952 C CA . ASP A 1 112 ? 21.365 9.814 -32.148 1.00 80.31 112 ASP A CA 1
ATOM 953 C C . ASP A 1 112 ? 22.450 10.849 -32.469 1.00 80.31 112 ASP A C 1
ATOM 955 O O . ASP A 1 112 ? 22.649 11.215 -33.630 1.00 80.31 112 ASP A O 1
ATOM 959 N N . LYS A 1 113 ? 23.235 11.265 -31.464 1.00 84.44 113 LYS A N 1
ATOM 960 C CA . LYS A 1 113 ? 24.369 12.174 -31.673 1.00 84.44 113 LYS A CA 1
ATOM 961 C C . LYS A 1 113 ? 25.460 11.558 -32.556 1.00 84.44 113 LYS A C 1
ATOM 963 O O . LYS A 1 113 ? 25.963 12.228 -33.455 1.00 84.44 113 LYS A O 1
ATOM 968 N N . ARG A 1 114 ? 25.828 10.290 -32.331 1.00 85.94 114 ARG A N 1
ATOM 969 C CA . ARG A 1 114 ? 26.828 9.588 -33.161 1.00 85.94 114 ARG A CA 1
ATOM 970 C C . ARG A 1 114 ? 26.334 9.352 -34.583 1.00 85.94 114 ARG A C 1
ATOM 972 O O . ARG A 1 114 ? 27.122 9.493 -35.519 1.00 85.94 114 ARG A O 1
ATOM 979 N N . GLU A 1 115 ? 25.060 8.994 -34.748 1.00 88.19 115 GLU A N 1
ATOM 980 C CA . GLU A 1 115 ? 24.432 8.853 -36.062 1.00 88.19 115 GLU A CA 1
ATOM 981 C C . GLU A 1 115 ? 24.497 10.202 -36.794 1.00 88.19 115 GLU A C 1
ATOM 983 O O . GLU A 1 115 ? 25.023 10.251 -37.904 1.00 88.19 115 GLU A O 1
ATOM 988 N N . PHE A 1 116 ? 24.111 11.309 -36.149 1.00 87.94 116 PHE A N 1
ATOM 989 C CA . PHE A 1 116 ? 24.197 12.657 -36.725 1.00 87.94 116 PHE A CA 1
ATOM 990 C C . PHE A 1 116 ? 25.624 13.047 -37.149 1.00 87.94 116 PHE A C 1
ATOM 992 O O . PHE A 1 116 ? 25.838 13.397 -38.309 1.00 87.94 116 PHE A O 1
ATOM 999 N N . GLU A 1 117 ? 26.614 12.928 -36.254 1.00 89.12 117 GLU A N 1
ATOM 1000 C CA . GLU A 1 117 ? 28.026 13.235 -36.554 1.00 89.12 117 GLU A CA 1
ATOM 1001 C C . GLU A 1 117 ? 28.570 12.382 -37.713 1.00 89.12 117 GLU A C 1
ATOM 1003 O O . GLU A 1 117 ? 29.402 12.827 -38.506 1.00 89.12 117 GLU A O 1
ATOM 1008 N N . THR A 1 118 ? 28.109 11.135 -37.824 1.00 91.38 118 THR A N 1
ATOM 1009 C CA . THR A 1 118 ? 28.520 10.240 -38.907 1.00 91.38 118 THR A CA 1
ATOM 1010 C C . THR A 1 118 ? 27.902 10.649 -40.238 1.00 91.38 118 THR A C 1
ATOM 1012 O O . THR A 1 118 ? 28.605 10.645 -41.251 1.00 91.38 118 THR A O 1
ATOM 1015 N N . LEU A 1 119 ? 26.619 11.024 -40.259 1.00 92.38 119 LEU A N 1
ATOM 1016 C CA . LEU A 1 119 ? 25.960 11.531 -41.467 1.00 92.38 119 LEU A CA 1
ATOM 1017 C C . LEU A 1 119 ? 26.642 12.815 -41.952 1.00 92.38 119 LEU A C 1
ATOM 1019 O O . LEU A 1 119 ? 26.996 12.901 -43.126 1.00 92.38 119 LEU A O 1
ATOM 1023 N N . GLU A 1 120 ? 26.926 13.754 -41.045 1.00 92.00 120 GLU A N 1
ATOM 1024 C CA . GLU A 1 120 ? 27.623 15.009 -41.350 1.00 92.00 120 GLU A CA 1
ATOM 1025 C C . GLU A 1 120 ? 29.015 14.765 -41.962 1.00 92.00 120 GLU A C 1
ATOM 1027 O O . GLU A 1 120 ? 29.345 15.320 -43.015 1.00 92.00 120 GLU A O 1
ATOM 1032 N N . LYS A 1 121 ? 29.822 13.880 -41.356 1.00 91.19 121 LYS A N 1
ATOM 1033 C CA . LYS A 1 121 ? 31.148 13.501 -41.881 1.00 91.19 121 LYS A CA 1
ATOM 1034 C C . LYS A 1 121 ? 31.067 12.800 -43.232 1.00 91.19 121 LYS A C 1
ATOM 1036 O O . LYS A 1 121 ? 31.904 13.057 -44.097 1.00 91.19 121 LYS A O 1
ATOM 1041 N N . THR A 1 122 ? 30.078 11.926 -43.415 1.00 91.62 122 THR A N 1
ATOM 1042 C CA . THR A 1 122 ? 29.873 11.215 -44.683 1.00 91.62 122 THR A CA 1
ATOM 1043 C C . THR A 1 122 ? 29.558 12.212 -45.794 1.00 91.62 122 THR A C 1
ATOM 1045 O O . THR A 1 122 ? 30.236 12.208 -46.814 1.00 91.62 122 THR A O 1
ATOM 1048 N N . VAL A 1 123 ? 28.602 13.119 -45.571 1.00 90.88 123 VAL A N 1
ATOM 1049 C CA . VAL A 1 123 ? 28.222 14.163 -46.538 1.00 90.88 123 VAL A CA 1
ATOM 1050 C C . VAL A 1 123 ? 29.395 15.101 -46.834 1.00 90.88 123 VAL A C 1
ATOM 1052 O O . VAL A 1 123 ? 29.678 15.371 -47.996 1.00 90.88 123 VAL A O 1
ATOM 1055 N N . THR A 1 124 ? 30.148 15.516 -45.812 1.00 89.75 124 THR A N 1
ATOM 1056 C CA . THR A 1 124 ? 31.362 16.335 -45.993 1.00 89.75 124 THR A CA 1
ATOM 1057 C C . THR A 1 124 ? 32.417 15.625 -46.846 1.00 89.75 124 THR A C 1
ATOM 1059 O O . THR A 1 124 ? 33.062 16.243 -47.688 1.00 89.75 124 THR A O 1
ATOM 1062 N N . THR A 1 125 ? 32.602 14.318 -46.641 1.00 89.19 125 THR A N 1
ATOM 1063 C CA . THR A 1 125 ? 33.578 13.522 -47.402 1.00 89.19 125 THR A CA 1
ATOM 1064 C C . THR A 1 125 ? 33.133 13.338 -48.850 1.00 89.19 125 THR A C 1
ATOM 1066 O O . THR A 1 125 ? 33.960 13.469 -49.747 1.00 89.19 125 THR A O 1
ATOM 1069 N N . LEU A 1 126 ? 31.836 13.095 -49.080 1.00 89.56 126 LEU A N 1
ATOM 1070 C CA . LEU A 1 126 ? 31.258 13.034 -50.424 1.00 89.56 126 LEU A CA 1
ATOM 1071 C C . LEU A 1 126 ? 31.488 14.349 -51.177 1.00 89.56 126 LEU A C 1
ATOM 1073 O O . LEU A 1 126 ? 31.986 14.331 -52.298 1.00 89.56 126 LEU A O 1
ATOM 1077 N N . LEU A 1 127 ? 31.190 15.484 -50.543 1.00 88.00 127 LEU A N 1
ATOM 1078 C CA . LEU A 1 127 ? 31.380 16.799 -51.150 1.00 88.00 127 LEU A CA 1
ATOM 1079 C C . LEU A 1 127 ? 32.845 17.031 -51.550 1.00 88.00 127 LEU A C 1
ATOM 1081 O O . LEU A 1 127 ? 33.136 17.334 -52.703 1.00 88.00 127 LEU A O 1
ATOM 1085 N N . ARG A 1 128 ? 33.783 16.767 -50.636 1.00 86.50 128 ARG A N 1
ATOM 1086 C CA . ARG A 1 128 ? 35.218 16.940 -50.903 1.00 86.50 128 ARG A CA 1
ATOM 1087 C C . ARG A 1 128 ? 35.741 16.029 -52.005 1.00 86.50 128 ARG A C 1
ATOM 1089 O O . ARG A 1 128 ? 36.521 16.480 -52.831 1.00 86.50 128 ARG A O 1
ATOM 1096 N N . SER A 1 129 ? 35.292 14.776 -52.053 1.00 85.69 129 SER A N 1
ATOM 1097 C CA . SER A 1 129 ? 35.719 13.825 -53.092 1.00 85.69 129 SER A CA 1
ATOM 1098 C C . SER A 1 129 ? 35.273 14.196 -54.504 1.00 85.69 129 SER A C 1
ATOM 1100 O O . SER A 1 129 ? 35.844 13.719 -55.479 1.00 85.69 129 SER A O 1
ATOM 1102 N N . ARG A 1 130 ? 34.276 15.077 -54.635 1.00 83.94 130 ARG A N 1
ATOM 1103 C CA . ARG A 1 130 ? 33.930 15.656 -55.931 1.00 83.94 130 ARG A CA 1
ATOM 1104 C C . ARG A 1 130 ? 34.996 16.635 -56.420 1.00 83.94 130 ARG A C 1
ATOM 1106 O O . ARG A 1 130 ? 35.230 16.744 -57.620 1.00 83.94 130 ARG A O 1
ATOM 1113 N N . HIS A 1 131 ? 35.582 17.387 -55.495 1.00 78.50 131 HIS A N 1
ATOM 1114 C CA . HIS A 1 131 ? 36.552 18.439 -55.788 1.00 78.50 131 HIS A CA 1
ATOM 1115 C C . HIS A 1 131 ? 38.004 17.941 -55.745 1.00 78.50 131 HIS A C 1
ATOM 1117 O O . HIS A 1 131 ? 38.892 18.642 -56.226 1.00 78.50 131 HIS A O 1
ATOM 1123 N N . ASP A 1 132 ? 38.233 16.743 -55.203 1.00 79.31 132 ASP A N 1
ATOM 1124 C CA . ASP A 1 132 ? 39.541 16.110 -55.056 1.00 79.31 132 ASP A CA 1
ATOM 1125 C C . ASP A 1 132 ? 39.454 14.599 -55.354 1.00 79.31 132 ASP A C 1
ATOM 1127 O O . ASP A 1 132 ? 38.906 13.820 -54.568 1.00 79.31 132 ASP A O 1
ATOM 1131 N N . GLU A 1 133 ? 40.007 14.192 -56.502 1.00 69.31 133 GLU A N 1
ATOM 1132 C CA . GLU A 1 133 ? 39.976 12.809 -57.004 1.00 69.31 133 GLU A CA 1
ATOM 1133 C C . GLU A 1 133 ? 40.790 11.822 -56.144 1.00 69.31 133 GLU A C 1
ATOM 1135 O O . GLU A 1 133 ? 40.583 10.608 -56.239 1.00 69.31 133 GLU A O 1
ATOM 1140 N N . ASP A 1 134 ? 41.679 12.308 -55.268 1.00 78.56 134 ASP A N 1
ATOM 1141 C CA . ASP A 1 134 ? 42.477 11.449 -54.385 1.00 78.56 134 ASP A CA 1
ATOM 1142 C C . ASP A 1 134 ? 41.671 10.938 -53.173 1.00 78.56 134 ASP A C 1
ATOM 1144 O O . ASP A 1 134 ? 42.069 9.977 -52.497 1.00 78.56 134 ASP A O 1
ATOM 1148 N N . ILE A 1 135 ? 40.503 11.530 -52.894 1.00 78.88 135 ILE A N 1
ATOM 1149 C CA . ILE A 1 135 ? 39.650 11.149 -51.764 1.00 78.88 135 ILE A CA 1
ATOM 1150 C C . ILE A 1 135 ? 38.749 9.975 -52.154 1.00 78.88 135 ILE A C 1
ATOM 1152 O O . ILE A 1 135 ? 37.711 10.118 -52.798 1.00 78.88 135 ILE A O 1
ATOM 1156 N N . LYS A 1 136 ? 39.098 8.782 -51.666 1.00 79.06 136 LYS A N 1
ATOM 1157 C CA . LYS A 1 136 ? 38.243 7.594 -51.789 1.00 79.06 136 LYS A CA 1
ATOM 1158 C C . LYS A 1 136 ? 37.164 7.571 -50.710 1.00 79.06 136 LYS A C 1
ATOM 1160 O O . LYS A 1 136 ? 37.465 7.596 -49.517 1.00 79.06 136 LYS A O 1
ATOM 1165 N N . ILE A 1 137 ? 35.907 7.446 -51.129 1.00 83.06 137 ILE A N 1
ATOM 1166 C CA . ILE A 1 137 ? 34.761 7.306 -50.227 1.00 83.06 137 ILE A CA 1
ATOM 1167 C C . ILE A 1 137 ? 34.564 5.827 -49.866 1.00 83.06 137 ILE A C 1
ATOM 1169 O O . ILE A 1 137 ? 34.314 4.998 -50.739 1.00 83.06 137 ILE A O 1
ATOM 1173 N N . ASP A 1 138 ? 34.578 5.505 -48.571 1.00 86.81 138 ASP A N 1
ATOM 1174 C CA . ASP A 1 138 ? 34.161 4.195 -48.058 1.00 86.81 138 ASP A CA 1
ATOM 1175 C C . ASP A 1 138 ? 32.873 4.323 -47.228 1.00 86.81 138 ASP A C 1
ATOM 1177 O O . ASP A 1 138 ? 32.881 4.530 -46.011 1.00 86.81 138 ASP A O 1
ATOM 1181 N N . LEU A 1 139 ? 31.726 4.191 -47.899 1.00 87.69 139 LEU A N 1
ATOM 1182 C CA . LEU A 1 139 ? 30.410 4.216 -47.248 1.00 87.69 139 LEU A CA 1
ATOM 1183 C C . LEU A 1 139 ? 30.176 3.003 -46.328 1.00 87.69 139 LEU A C 1
ATOM 1185 O O . LEU A 1 139 ? 29.310 3.056 -45.449 1.00 87.69 139 LEU A O 1
ATOM 1189 N N . GLY A 1 140 ? 30.929 1.913 -46.507 1.00 88.25 140 GLY A N 1
ATOM 1190 C CA . GLY A 1 140 ? 30.921 0.754 -45.615 1.00 88.25 140 GLY A CA 1
ATOM 1191 C C . GLY A 1 140 ? 31.530 1.102 -44.263 1.00 88.25 140 GLY A C 1
ATOM 1192 O O . GLY A 1 140 ? 30.917 0.848 -43.222 1.00 88.25 140 GLY A O 1
ATOM 1193 N N . PHE A 1 141 ? 32.683 1.770 -44.287 1.00 89.25 141 PHE A N 1
ATOM 1194 C CA . PHE A 1 141 ? 33.340 2.296 -43.096 1.00 89.25 141 PHE A CA 1
ATOM 1195 C C . PHE A 1 141 ? 32.437 3.268 -42.328 1.00 89.25 141 PHE A C 1
ATOM 1197 O O . PHE A 1 141 ? 32.216 3.065 -41.134 1.00 89.25 141 PHE A O 1
ATOM 1204 N N . PHE A 1 142 ? 31.849 4.274 -42.989 1.00 90.31 142 PHE A N 1
ATOM 1205 C CA . PHE A 1 142 ? 30.984 5.249 -42.309 1.00 90.31 142 PHE A CA 1
ATOM 1206 C C . PHE A 1 142 ? 29.723 4.612 -41.715 1.00 90.31 142 PHE A C 1
ATOM 1208 O O . PHE A 1 142 ? 29.387 4.880 -40.561 1.00 90.31 142 PHE A O 1
ATOM 1215 N N . LYS A 1 143 ? 29.067 3.698 -42.441 1.00 90.81 143 LYS A N 1
ATOM 1216 C CA . LYS A 1 143 ? 27.931 2.926 -41.913 1.00 90.81 143 LYS A CA 1
ATOM 1217 C C . LYS A 1 143 ? 28.304 2.200 -40.614 1.00 90.81 143 LYS A C 1
ATOM 1219 O O . LYS A 1 143 ? 27.531 2.215 -39.656 1.00 90.81 143 LYS A O 1
ATOM 1224 N N . HIS A 1 144 ? 29.466 1.544 -40.593 1.00 87.38 144 HIS A N 1
ATOM 1225 C CA . HIS A 1 144 ? 29.948 0.824 -39.416 1.00 87.38 144 HIS A CA 1
ATOM 1226 C C . HIS A 1 144 ? 30.355 1.767 -38.280 1.00 87.38 144 HIS A C 1
ATOM 1228 O O . HIS A 1 144 ? 30.009 1.506 -37.131 1.00 87.38 144 HIS A O 1
ATOM 1234 N N . TYR A 1 145 ? 31.016 2.881 -38.595 1.00 87.19 145 TYR A N 1
ATOM 1235 C CA . TYR A 1 145 ? 31.442 3.889 -37.624 1.00 87.19 145 TYR A CA 1
ATOM 1236 C C . TYR A 1 145 ? 30.257 4.526 -36.881 1.00 87.19 145 TYR A C 1
ATOM 1238 O O . TYR A 1 145 ? 30.299 4.664 -35.659 1.00 87.19 145 TYR A O 1
ATOM 1246 N N . GLY A 1 146 ? 29.172 4.837 -37.595 1.00 83.62 146 GLY A N 1
ATOM 1247 C CA . GLY A 1 146 ? 27.936 5.364 -37.004 1.00 83.62 146 GLY A CA 1
ATOM 1248 C C . GLY A 1 146 ? 26.999 4.306 -36.428 1.00 83.62 146 GLY A C 1
ATOM 1249 O O . GLY A 1 146 ? 25.924 4.650 -35.954 1.00 83.62 146 GLY A O 1
ATOM 1250 N N . ASN A 1 147 ? 27.388 3.026 -36.460 1.00 86.00 147 ASN A N 1
ATOM 1251 C CA . ASN A 1 147 ? 26.615 1.900 -35.933 1.00 86.00 147 ASN A CA 1
ATOM 1252 C C . ASN A 1 147 ? 25.186 1.776 -36.512 1.00 86.00 147 ASN A C 1
ATOM 1254 O O . ASN A 1 147 ? 24.242 1.394 -35.818 1.00 86.00 147 ASN A O 1
ATOM 1258 N N . PHE A 1 148 ? 25.014 2.079 -37.802 1.00 88.81 148 PHE A N 1
ATOM 1259 C CA . PHE A 1 148 ? 23.706 2.013 -38.453 1.00 88.81 148 PHE A CA 1
ATOM 1260 C C . PHE A 1 148 ? 23.232 0.565 -38.624 1.00 88.81 148 PHE A C 1
ATOM 1262 O O . PHE A 1 148 ? 23.920 -0.279 -39.207 1.00 88.81 148 PHE A O 1
ATOM 1269 N N . LYS A 1 149 ? 21.997 0.296 -38.176 1.00 85.69 149 LYS A N 1
ATOM 1270 C CA . LYS A 1 149 ? 21.394 -1.051 -38.096 1.00 85.69 149 LYS A CA 1
ATOM 1271 C C . LYS A 1 149 ? 21.386 -1.815 -39.418 1.00 85.69 149 LYS A C 1
ATOM 1273 O O . LYS A 1 149 ? 21.507 -3.037 -39.437 1.00 85.69 149 LYS A O 1
ATOM 1278 N N . SER A 1 150 ? 21.205 -1.115 -40.530 1.00 90.50 150 SER A N 1
ATOM 1279 C CA . SER A 1 150 ? 21.200 -1.724 -41.852 1.00 90.50 150 SER A CA 1
ATOM 1280 C C . SER A 1 150 ? 21.720 -0.750 -42.893 1.00 90.50 150 SER A C 1
ATOM 1282 O O . SER A 1 150 ? 21.764 0.464 -42.691 1.00 90.50 150 SER A O 1
ATOM 1284 N N . LYS A 1 151 ? 22.124 -1.304 -44.035 1.00 89.56 151 LYS A N 1
ATOM 1285 C CA . LYS A 1 151 ? 22.553 -0.506 -45.180 1.00 89.56 151 LYS A CA 1
ATOM 1286 C C . LYS A 1 151 ? 21.413 0.383 -45.699 1.00 89.56 151 LYS A C 1
ATOM 1288 O O . LYS A 1 151 ? 21.628 1.563 -45.951 1.00 89.56 151 LYS A O 1
ATOM 1293 N N . LEU A 1 152 ? 20.204 -0.175 -45.794 1.00 91.00 152 LEU A N 1
ATOM 1294 C CA . LEU A 1 152 ? 19.008 0.551 -46.222 1.00 91.00 152 LEU A CA 1
ATOM 1295 C C . LEU A 1 152 ? 18.691 1.725 -45.285 1.00 91.00 152 LEU A C 1
ATOM 1297 O O . LEU A 1 152 ? 18.416 2.821 -45.761 1.00 91.00 152 LEU A O 1
ATOM 1301 N N . TYR A 1 153 ? 18.782 1.505 -43.969 1.00 90.06 153 TYR A N 1
ATOM 1302 C CA . TYR A 1 153 ? 18.559 2.550 -42.970 1.00 90.06 153 TYR A CA 1
ATOM 1303 C C . TYR A 1 153 ? 19.591 3.676 -43.107 1.00 90.06 153 TYR A C 1
ATOM 1305 O O . TYR A 1 153 ? 19.211 4.833 -43.229 1.00 90.06 153 TYR A O 1
ATOM 1313 N N . PHE A 1 154 ? 20.882 3.345 -43.212 1.00 93.00 154 PHE A N 1
ATOM 1314 C CA . PHE A 1 154 ? 21.939 4.340 -43.427 1.00 93.00 154 PHE A CA 1
ATOM 1315 C C . PHE A 1 154 ? 21.715 5.183 -44.694 1.00 93.00 154 PHE A C 1
ATOM 1317 O O . PHE A 1 154 ? 21.812 6.407 -44.652 1.00 93.00 154 PHE A O 1
ATOM 1324 N N . LYS A 1 155 ? 21.343 4.537 -45.807 1.00 92.81 155 LYS A N 1
ATOM 1325 C CA . LYS A 1 155 ? 21.028 5.196 -47.084 1.00 92.81 155 LYS A CA 1
ATOM 1326 C C . LYS A 1 155 ? 19.869 6.187 -46.948 1.00 92.81 155 LYS A C 1
ATOM 1328 O O . LYS A 1 155 ? 19.975 7.325 -47.399 1.00 92.81 155 LYS A O 1
ATOM 1333 N N . GLN A 1 156 ? 18.777 5.774 -46.306 1.00 92.12 156 GLN A N 1
ATOM 1334 C CA . GLN A 1 156 ? 17.620 6.641 -46.062 1.00 92.12 156 GLN A CA 1
ATOM 1335 C C . GLN A 1 156 ? 17.964 7.813 -45.137 1.00 92.12 156 GLN A C 1
ATOM 1337 O O . GLN A 1 156 ? 17.543 8.940 -45.409 1.00 92.12 156 GLN A O 1
ATOM 1342 N N . SER A 1 157 ? 18.759 7.571 -44.092 1.00 91.88 157 SER A N 1
ATOM 1343 C CA . SER A 1 157 ? 19.215 8.611 -43.169 1.00 91.88 157 SER A CA 1
ATOM 1344 C C . SER A 1 157 ? 20.109 9.642 -43.858 1.00 91.88 157 SER A C 1
ATOM 1346 O O . SER A 1 157 ? 19.911 10.833 -43.643 1.00 91.88 157 SER A O 1
ATOM 1348 N N . LEU A 1 158 ? 21.026 9.225 -44.741 1.00 93.69 158 LEU A N 1
ATOM 1349 C CA . LEU A 1 158 ? 21.858 10.144 -45.531 1.00 93.69 158 LEU A CA 1
ATOM 1350 C C . LEU A 1 158 ? 21.031 11.007 -46.487 1.00 93.69 158 LEU A C 1
ATOM 1352 O O . LEU A 1 158 ? 21.211 12.221 -46.522 1.00 93.69 158 LEU A O 1
ATOM 1356 N N . LEU A 1 159 ? 20.100 10.405 -47.234 1.00 93.56 159 LEU A N 1
ATOM 1357 C CA . LEU A 1 159 ? 19.229 11.157 -48.145 1.00 93.56 159 LEU A CA 1
ATOM 1358 C C . LEU A 1 159 ? 18.369 12.170 -47.382 1.00 93.56 159 LEU A C 1
ATOM 1360 O O . LEU A 1 159 ? 18.307 13.336 -47.763 1.00 93.56 159 LEU A O 1
ATOM 1364 N N . SER A 1 160 ? 17.780 11.743 -46.263 1.00 92.62 160 SER A N 1
ATOM 1365 C CA . SER A 1 160 ? 16.979 12.617 -45.401 1.00 92.62 160 SER A CA 1
ATOM 1366 C C . SER A 1 160 ? 17.818 13.739 -44.789 1.00 92.62 160 SER A C 1
ATOM 1368 O O . SER A 1 160 ? 17.339 14.864 -44.659 1.00 92.62 160 SER A O 1
ATOM 1370 N N . PHE A 1 161 ? 19.071 13.455 -44.421 1.00 93.38 161 PHE A N 1
ATOM 1371 C CA . PHE A 1 161 ? 20.005 14.454 -43.909 1.00 93.38 161 PHE A CA 1
ATOM 1372 C C . PHE A 1 161 ? 20.321 15.508 -44.972 1.00 93.38 161 PHE A C 1
ATOM 1374 O O . PHE A 1 161 ? 20.211 16.697 -44.687 1.00 93.38 161 PHE A O 1
ATOM 1381 N N . ILE A 1 162 ? 20.634 15.088 -46.204 1.00 92.19 162 ILE A N 1
ATOM 1382 C CA . ILE A 1 162 ? 20.871 16.005 -47.327 1.00 92.19 162 ILE A CA 1
ATOM 1383 C C . ILE A 1 162 ? 19.635 16.873 -47.572 1.00 92.19 162 ILE A C 1
ATOM 1385 O O . ILE A 1 162 ? 19.739 18.094 -47.579 1.00 92.19 162 ILE A O 1
ATOM 1389 N N . ASP A 1 163 ? 18.450 16.269 -47.691 1.00 91.62 163 ASP A N 1
ATOM 1390 C CA . ASP A 1 163 ? 17.209 17.010 -47.949 1.00 91.62 163 ASP A CA 1
ATOM 1391 C C . ASP A 1 163 ? 16.878 18.023 -46.848 1.00 91.62 163 ASP A C 1
ATOM 1393 O O . ASP A 1 163 ? 16.297 19.080 -47.119 1.00 91.62 163 ASP A O 1
ATOM 1397 N N . ARG A 1 164 ? 17.236 17.715 -45.600 1.00 90.88 164 ARG A N 1
ATOM 1398 C CA . ARG A 1 164 ? 16.919 18.549 -44.441 1.00 90.88 164 ARG A CA 1
ATOM 1399 C C . ARG A 1 164 ? 17.949 19.647 -44.187 1.00 90.88 164 ARG A C 1
ATOM 1401 O O . ARG A 1 164 ? 17.533 20.759 -43.873 1.00 90.88 164 ARG A O 1
ATOM 1408 N N . TYR A 1 165 ? 19.240 19.348 -44.320 1.00 89.88 165 TYR A N 1
ATOM 1409 C CA . TYR A 1 165 ? 20.334 20.196 -43.832 1.00 89.88 165 TYR A CA 1
ATOM 1410 C C . TYR A 1 165 ? 21.238 20.773 -44.924 1.00 89.88 165 TYR A C 1
ATOM 1412 O O . TYR A 1 165 ? 22.005 21.680 -44.627 1.00 89.88 165 TYR A O 1
ATOM 1420 N N . ILE A 1 166 ? 21.162 20.283 -46.164 1.00 90.44 166 ILE A N 1
ATOM 1421 C CA . ILE A 1 166 ? 21.985 20.773 -47.275 1.00 90.44 166 ILE A CA 1
ATOM 1422 C C . ILE A 1 166 ? 21.092 21.529 -48.259 1.00 90.44 166 ILE A C 1
ATOM 1424 O O . ILE A 1 166 ? 20.141 20.964 -48.805 1.00 90.44 166 ILE A O 1
ATOM 1428 N N . LYS A 1 167 ? 21.383 22.814 -48.482 1.00 90.31 167 LYS A N 1
ATOM 1429 C CA . LYS A 1 167 ? 20.615 23.694 -49.374 1.00 90.31 167 LYS A CA 1
ATOM 1430 C C . LYS A 1 167 ? 21.524 24.359 -50.398 1.00 90.31 167 LYS A C 1
ATOM 1432 O O . LYS A 1 167 ? 22.666 24.700 -50.108 1.00 90.31 167 LYS A O 1
ATOM 1437 N N . GLU A 1 168 ? 20.9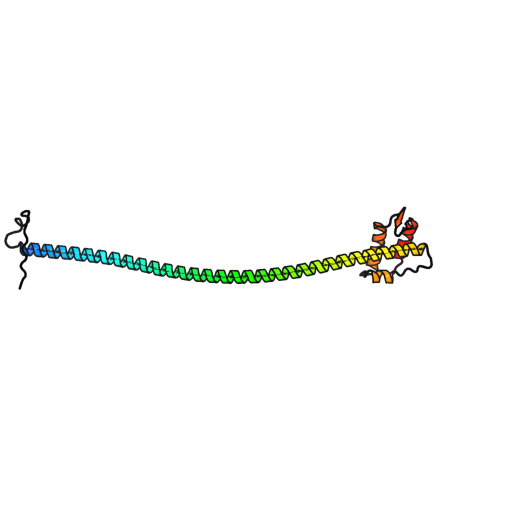95 24.535 -51.603 1.00 90.75 168 GLU A N 1
ATOM 1438 C CA . GLU A 1 168 ? 21.688 25.239 -52.679 1.00 90.75 168 GLU A CA 1
ATOM 1439 C C . GLU A 1 168 ? 21.944 26.699 -52.289 1.00 90.75 168 GLU A C 1
ATOM 1441 O O . GLU A 1 168 ? 21.064 27.370 -51.747 1.00 90.75 168 GLU A O 1
ATOM 1446 N N . GLY A 1 169 ? 23.153 27.185 -52.570 1.00 85.00 169 GLY A N 1
ATOM 1447 C CA . GLY A 1 169 ? 23.574 28.550 -52.255 1.00 85.00 169 GLY A CA 1
ATOM 1448 C C . GLY A 1 169 ? 23.965 28.777 -50.793 1.00 85.00 169 GLY A C 1
ATOM 1449 O O . GLY A 1 169 ? 24.369 29.888 -50.452 1.00 85.00 169 GLY A O 1
ATOM 1450 N N . GLU A 1 170 ? 23.885 27.755 -49.937 1.00 89.06 170 GLU A N 1
ATOM 1451 C CA . GLU A 1 170 ? 24.373 27.815 -48.558 1.00 89.06 170 GLU A CA 1
ATOM 1452 C C . GLU A 1 170 ? 25.804 27.278 -48.438 1.00 89.06 170 GLU A C 1
ATOM 1454 O O . GLU A 1 170 ? 26.295 26.524 -49.282 1.00 89.06 170 GLU A O 1
ATOM 1459 N N . MET A 1 171 ? 26.485 27.679 -47.362 1.00 86.62 171 MET A N 1
ATOM 1460 C CA . MET A 1 171 ? 27.779 27.114 -46.997 1.00 86.62 171 MET A CA 1
ATOM 1461 C C . MET A 1 171 ? 27.600 25.870 -46.131 1.00 86.62 171 MET A C 1
ATOM 1463 O O . MET A 1 171 ? 26.946 25.925 -45.090 1.00 86.62 171 MET A O 1
ATOM 1467 N N . PHE A 1 172 ? 28.278 24.785 -46.492 1.00 88.12 172 PHE A N 1
ATOM 1468 C CA . PHE A 1 172 ? 28.370 23.578 -45.677 1.00 88.12 172 PHE A CA 1
ATOM 1469 C C . PHE A 1 172 ? 29.815 23.076 -45.647 1.00 88.12 172 PHE A C 1
ATOM 1471 O O . PHE A 1 172 ? 30.501 23.071 -46.663 1.00 88.12 172 PHE A O 1
ATOM 1478 N N . ALA A 1 173 ? 30.312 22.713 -44.461 1.00 81.94 173 ALA A N 1
ATOM 1479 C CA . ALA A 1 173 ? 31.697 22.275 -44.239 1.00 81.94 173 ALA A CA 1
ATOM 1480 C C . ALA A 1 173 ? 32.802 23.215 -44.789 1.00 81.94 173 ALA A C 1
ATOM 1482 O O . ALA A 1 173 ? 33.937 22.784 -45.000 1.00 81.94 173 ALA A O 1
ATOM 1483 N N . GLY A 1 174 ? 32.490 24.506 -44.962 1.00 80.69 174 GLY A N 1
ATOM 1484 C CA . GLY A 1 174 ? 33.405 25.517 -45.504 1.00 80.69 174 GLY A CA 1
ATOM 1485 C C . GLY A 1 174 ? 33.331 25.709 -47.023 1.00 80.69 174 GLY A C 1
ATOM 1486 O O . GLY A 1 174 ? 34.065 26.543 -47.546 1.00 80.69 174 GLY A O 1
ATOM 1487 N N . GLU A 1 175 ? 32.437 24.999 -47.713 1.00 82.06 175 GLU A N 1
ATOM 1488 C CA . GLU A 1 175 ? 32.275 25.020 -49.171 1.00 82.06 175 GLU A CA 1
ATOM 1489 C C . GLU A 1 175 ? 30.883 25.549 -49.560 1.00 82.06 175 GLU A C 1
ATOM 1491 O O . GLU A 1 175 ? 29.912 25.364 -48.823 1.00 82.06 175 GLU A O 1
ATOM 1496 N N . TYR A 1 176 ? 30.787 26.253 -50.694 1.00 88.88 176 TYR A N 1
ATOM 1497 C CA . TYR A 1 176 ? 29.510 26.733 -51.239 1.00 88.88 176 TYR A CA 1
ATOM 1498 C C . TYR A 1 176 ? 28.826 25.610 -52.013 1.00 88.88 176 TYR A C 1
ATOM 1500 O O . TYR A 1 176 ? 29.408 25.073 -52.951 1.00 88.88 176 TYR A O 1
ATOM 1508 N N . ILE A 1 177 ? 27.586 25.290 -51.648 1.00 91.50 177 ILE A N 1
ATOM 1509 C CA . ILE A 1 177 ? 26.864 24.156 -52.223 1.00 91.50 177 ILE A CA 1
ATOM 1510 C C . ILE A 1 177 ? 26.136 24.558 -53.503 1.00 91.50 177 ILE A C 1
ATOM 1512 O O . ILE A 1 177 ? 25.234 25.401 -53.480 1.00 91.50 177 ILE A O 1
ATOM 1516 N N . SER A 1 178 ? 26.482 23.906 -54.614 1.00 92.00 178 SER A N 1
ATOM 1517 C CA . SER A 1 178 ? 25.732 23.997 -55.868 1.00 92.00 178 SER A CA 1
ATOM 1518 C C . SER A 1 178 ? 24.621 22.940 -55.954 1.00 92.00 178 SER A C 1
ATOM 1520 O O . SER A 1 178 ? 24.634 21.922 -55.255 1.00 92.00 178 SER A O 1
ATOM 1522 N N . SER A 1 179 ? 23.649 23.154 -56.845 1.00 91.38 179 SER A N 1
ATOM 1523 C CA . SER A 1 179 ? 22.625 22.149 -57.169 1.00 91.38 179 SER A CA 1
ATOM 1524 C C . SER A 1 179 ? 23.235 20.851 -57.699 1.00 91.38 179 SER A C 1
ATOM 1526 O O . SER A 1 179 ? 22.755 19.763 -57.367 1.00 91.38 179 SER A O 1
ATOM 1528 N N . ASP A 1 180 ? 24.332 20.942 -58.451 1.00 91.25 180 ASP A N 1
ATOM 1529 C CA . ASP A 1 180 ? 25.027 19.760 -58.936 1.00 91.25 180 ASP A CA 1
ATOM 1530 C C . ASP A 1 180 ? 25.631 18.949 -57.784 1.00 91.25 180 ASP A C 1
ATOM 1532 O O . ASP A 1 180 ? 25.639 17.722 -57.866 1.00 91.25 180 ASP A O 1
ATOM 1536 N N . ASP A 1 181 ? 26.143 19.582 -56.720 1.00 90.25 181 ASP A N 1
ATOM 1537 C CA . ASP A 1 181 ? 26.744 18.894 -55.557 1.00 90.25 181 ASP A CA 1
ATOM 1538 C C . ASP A 1 181 ? 25.722 18.048 -54.817 1.00 90.25 181 ASP A C 1
ATOM 1540 O O . ASP A 1 181 ? 25.977 16.894 -54.468 1.00 90.25 181 ASP A O 1
ATOM 1544 N N . ILE A 1 182 ? 24.521 18.595 -54.657 1.00 91.12 182 ILE A N 1
ATOM 1545 C CA . ILE A 1 182 ? 23.389 17.884 -54.069 1.00 91.12 182 ILE A CA 1
ATOM 1546 C C . ILE A 1 182 ? 23.020 16.664 -54.922 1.00 91.12 182 ILE A C 1
ATOM 1548 O O . ILE A 1 182 ? 22.770 15.587 -54.373 1.00 91.12 182 ILE A O 1
ATOM 1552 N N . ASN A 1 183 ? 23.001 16.810 -56.251 1.00 93.00 183 ASN A N 1
ATOM 1553 C CA . ASN A 1 183 ? 22.684 15.713 -57.166 1.00 93.00 183 ASN A CA 1
AT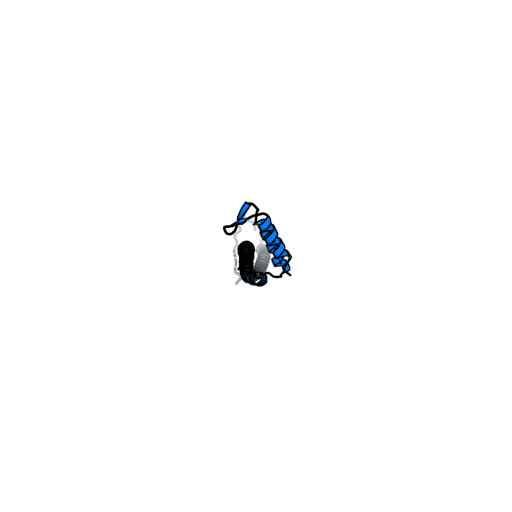OM 1554 C C . ASN A 1 183 ? 23.752 14.614 -57.125 1.00 93.00 183 ASN A C 1
ATOM 1556 O O . ASN A 1 183 ? 23.404 13.453 -56.909 1.00 93.00 183 ASN A O 1
ATOM 1560 N N . TYR A 1 184 ? 25.030 14.987 -57.211 1.00 92.38 184 TYR A N 1
ATOM 1561 C CA . TYR A 1 184 ? 26.166 14.068 -57.126 1.00 92.38 184 TYR A CA 1
ATOM 1562 C C . TYR A 1 184 ? 26.121 13.215 -55.852 1.00 92.38 184 TYR A C 1
ATOM 1564 O O . TYR A 1 184 ? 26.167 11.985 -55.911 1.00 92.38 184 TYR A O 1
ATOM 1572 N N . MET A 1 185 ? 25.946 13.848 -54.686 1.00 92.44 185 MET A N 1
ATOM 1573 C CA . MET A 1 185 ? 25.872 13.119 -53.416 1.00 92.44 185 MET A CA 1
ATOM 1574 C C . MET A 1 185 ? 24.694 12.138 -53.396 1.00 92.44 185 MET A C 1
ATOM 1576 O O . MET A 1 185 ? 24.841 10.991 -52.968 1.00 92.44 185 MET A O 1
ATOM 1580 N N . LYS A 1 186 ? 23.520 12.558 -53.884 1.00 92.94 186 LYS A N 1
ATOM 1581 C CA . LYS A 1 186 ? 22.328 11.699 -53.949 1.00 92.94 186 LYS A CA 1
ATOM 1582 C C . LYS A 1 186 ? 22.506 10.521 -54.903 1.00 92.94 186 LYS A C 1
ATOM 1584 O O . LYS A 1 186 ? 21.975 9.451 -54.610 1.00 92.94 186 LYS A O 1
ATOM 1589 N N . GLU A 1 187 ? 23.205 10.699 -56.018 1.00 92.25 187 GLU A N 1
ATOM 1590 C CA . GLU A 1 187 ? 23.503 9.631 -56.977 1.00 92.25 187 GLU A CA 1
ATOM 1591 C C . GLU A 1 187 ? 24.438 8.587 -56.368 1.00 92.25 187 GLU A C 1
ATOM 1593 O O . GLU A 1 187 ? 24.055 7.421 -56.291 1.00 92.25 187 GLU A O 1
ATOM 1598 N N . ILE A 1 188 ? 25.561 9.004 -55.772 1.00 89.81 188 ILE A N 1
ATOM 1599 C CA . ILE A 1 188 ? 26.484 8.082 -55.087 1.00 89.81 188 ILE A CA 1
ATOM 1600 C C . ILE A 1 188 ? 25.778 7.290 -53.981 1.00 89.81 188 ILE A C 1
ATOM 1602 O O . ILE A 1 188 ? 25.949 6.076 -53.848 1.00 89.81 188 ILE A O 1
ATOM 1606 N N . ILE A 1 189 ? 24.937 7.953 -53.184 1.00 91.06 189 ILE A N 1
ATOM 1607 C CA . ILE A 1 189 ? 24.173 7.282 -52.125 1.00 91.06 189 ILE A CA 1
ATOM 1608 C C . ILE A 1 189 ? 23.163 6.285 -52.716 1.00 91.06 189 ILE A C 1
ATOM 1610 O O . ILE A 1 189 ? 22.921 5.227 -52.128 1.00 91.06 189 ILE A O 1
ATOM 1614 N N . LYS A 1 190 ? 22.554 6.597 -53.868 1.00 89.38 190 LYS A N 1
ATOM 1615 C CA . LYS A 1 190 ? 21.619 5.703 -54.569 1.00 89.38 190 LYS A CA 1
ATOM 1616 C C . LYS A 1 190 ? 22.308 4.481 -55.166 1.00 89.38 190 LYS A C 1
ATOM 1618 O O . LYS A 1 190 ? 21.689 3.421 -55.139 1.00 89.38 190 LYS A O 1
ATOM 1623 N N . GLU A 1 191 ? 23.544 4.609 -55.619 1.00 87.12 191 GLU A N 1
ATOM 1624 C CA . GLU A 1 191 ? 24.340 3.521 -56.205 1.00 87.12 191 GLU A CA 1
ATOM 1625 C C . GLU A 1 191 ? 25.003 2.614 -55.159 1.00 87.12 191 GLU A C 1
ATOM 1627 O O . GLU A 1 191 ? 25.497 1.536 -55.476 1.00 87.12 191 GLU A O 1
ATOM 1632 N N . TYR A 1 192 ? 24.987 3.011 -53.886 1.00 84.06 192 TYR A N 1
ATOM 1633 C CA . TYR A 1 192 ? 25.492 2.181 -52.800 1.00 84.06 192 TYR A CA 1
ATOM 1634 C C . TYR A 1 192 ? 24.598 0.939 -52.570 1.00 84.06 192 TYR A C 1
ATOM 1636 O O . TYR A 1 192 ? 23.541 1.055 -51.933 1.00 84.06 192 TYR A O 1
ATOM 1644 N N . ASP A 1 193 ? 25.092 -0.242 -52.994 1.00 69.75 193 ASP A N 1
ATOM 1645 C CA . ASP A 1 193 ? 24.495 -1.614 -52.914 1.00 69.75 193 ASP A CA 1
ATOM 1646 C C . ASP A 1 193 ? 25.221 -2.621 -51.996 1.00 69.75 193 ASP A C 1
ATOM 1648 O O . ASP A 1 193 ? 26.462 -2.506 -51.869 1.00 69.75 193 ASP A O 1
#

Sequence (193 aa):
MEKIYNFRDKNDLLEHIDKGKKSSYIREALETKLEIDKKAYASQLEIKSQIIKNYKQNIDDIEGYIHMLYNEQNNMERLSENLYRKLNENIKEYHMIKQLLEKKNNIEDQQDKREFETLEKTVTTLLRSRHDEDIKIDLGFFKHYGNFKSKLYFKQSLLSFIDRYIKEGEMFAGEYISSDDINYMKEIIKEYD

Radius of gyration: 58.24 Å; chains: 1; bounding box: 102×42×144 Å

Secondary structure (DSSP, 8-state):
-PPP-----SS-GGGGS-TTTHHHHHHHHHHHHHHHHHHHHHHHHHHHHHHHHHHHHHHHHHHHHHHHHHHHHHHHHHHHHHHHHHHHHHHHHHHHHHHHHHHHHHHHHHHHHHHHHHHHHHHHHHHHHHH-TT----HHHHHHHTT-S-HHHHHHHHHHHHHHH--TTSEETTEEPPHHHHHHHHHHHHH--